Protein AF-A0AB36F3M8-F1 (afdb_monomer)

Radius of gyration: 24.0 Å; Cα contacts (8 Å, |Δi|>4): 172; chains: 1; bounding box: 52×43×68 Å

pLDDT: mean 73.56, std 13.44, range [34.38, 95.12]

Mean predicted aligned error: 14.8 Å

Solvent-accessible surface area (backbone atoms only — not comparable to full-atom values): 13411 Å² total; per-residue (Å²): 93,50,89,77,48,40,71,60,29,42,53,51,49,51,53,49,50,51,50,49,53,50,50,45,57,62,15,70,78,36,82,90,20,42,61,47,44,50,52,53,49,52,52,50,60,49,23,77,76,78,49,55,54,82,44,64,71,54,38,52,52,48,53,54,39,58,60,68,34,63,71,89,73,83,75,74,81,72,80,64,48,74,65,56,50,50,51,50,51,48,52,50,51,57,50,44,69,56,47,51,62,49,51,53,52,45,52,52,51,51,51,36,64,77,63,70,56,87,78,56,82,70,54,56,57,54,37,51,54,25,51,70,33,87,90,37,23,75,56,23,48,53,54,48,71,74,67,65,75,77,43,80,92,48,44,72,61,49,47,54,53,43,52,54,41,44,76,76,55,72,46,66,71,53,39,42,50,39,17,51,49,30,39,68,73,68,41,45,69,60,12,48,49,42,42,50,54,44,24,73,75,68,36,52,73,59,46,42,54,50,41,62,70,47,44,64,57,45,46,69,54,37,74,91,55,86,62,71,84,73,51,71,76,83,80,126

Structure (mmCIF, N/CA/C/O backbone):
data_AF-A0AB36F3M8-F1
#
_entry.id   AF-A0AB36F3M8-F1
#
loop_
_atom_site.group_PDB
_atom_site.id
_atom_site.type_symbol
_atom_site.label_atom_id
_atom_site.label_alt_id
_atom_site.label_comp_id
_atom_site.label_asym_id
_atom_site.label_entity_id
_atom_site.label_seq_id
_atom_site.pdbx_PDB_ins_code
_atom_site.Cartn_x
_atom_site.Cartn_y
_atom_site.Cartn_z
_atom_site.occupancy
_atom_site.B_iso_or_equiv
_atom_site.auth_seq_id
_atom_site.auth_comp_id
_atom_site.auth_asym_id
_atom_site.auth_atom_id
_atom_site.pdbx_PDB_model_num
ATOM 1 N N . MET A 1 1 ? -3.444 -11.261 13.933 1.00 42.66 1 MET A N 1
ATOM 2 C CA . MET A 1 1 ? -3.504 -11.178 15.419 1.00 42.66 1 MET A CA 1
ATOM 3 C C . MET A 1 1 ? -3.154 -12.483 16.132 1.00 42.66 1 MET A C 1
ATOM 5 O O . MET A 1 1 ? -2.060 -12.532 16.666 1.00 42.66 1 MET A O 1
ATOM 9 N N . ALA A 1 2 ? -3.986 -13.538 16.156 1.00 34.38 2 ALA A N 1
ATOM 10 C CA . ALA A 1 2 ? -3.627 -14.784 16.870 1.00 34.38 2 ALA A CA 1
ATOM 11 C C . ALA A 1 2 ? -2.391 -15.494 16.276 1.00 34.38 2 ALA A C 1
ATOM 13 O O . ALA A 1 2 ? -1.577 -16.038 17.012 1.00 34.38 2 ALA A O 1
ATOM 14 N N . ALA A 1 3 ? -2.214 -15.414 14.953 1.00 41.25 3 ALA A N 1
ATOM 15 C CA . ALA A 1 3 ? -1.058 -15.986 14.260 1.00 41.25 3 ALA A CA 1
ATOM 16 C C . ALA A 1 3 ? 0.254 -15.188 14.443 1.00 41.25 3 ALA A C 1
ATOM 18 O O . ALA A 1 3 ? 1.324 -15.762 14.304 1.00 41.25 3 ALA A O 1
ATOM 19 N N . GLU A 1 4 ? 0.188 -13.893 14.779 1.00 44.41 4 GLU A N 1
ATOM 20 C CA . GLU A 1 4 ? 1.368 -13.002 14.851 1.00 44.41 4 GLU A CA 1
ATOM 21 C C . GLU A 1 4 ? 1.750 -12.611 16.289 1.00 44.41 4 GLU A C 1
ATOM 23 O O . GLU A 1 4 ? 2.920 -12.412 16.586 1.00 44.41 4 GLU A O 1
ATOM 28 N N . LEU A 1 5 ? 0.774 -12.528 17.201 1.00 47.78 5 LEU A N 1
ATOM 29 C CA . LEU A 1 5 ? 0.962 -12.195 18.624 1.00 47.78 5 LEU A CA 1
ATOM 30 C C . LEU A 1 5 ? 0.787 -13.421 19.539 1.00 47.78 5 LEU A C 1
ATOM 32 O O . LEU A 1 5 ? 0.804 -13.295 20.767 1.00 47.78 5 LEU A O 1
ATOM 36 N N . GLY A 1 6 ? 0.566 -14.602 18.951 1.00 72.69 6 GLY A N 1
ATOM 37 C CA . GLY A 1 6 ? 0.388 -15.865 19.659 1.00 72.69 6 GLY A CA 1
ATOM 38 C C . GLY A 1 6 ? -0.687 -15.795 20.747 1.00 72.69 6 GLY A C 1
ATOM 39 O O . GLY A 1 6 ? -1.800 -15.304 20.535 1.00 72.69 6 GLY A O 1
ATOM 40 N N . LEU A 1 7 ? -0.330 -16.266 21.945 1.00 66.75 7 LEU A N 1
ATOM 41 C CA . LEU A 1 7 ? -1.225 -16.343 23.101 1.00 66.75 7 LEU A CA 1
ATOM 42 C C . LEU A 1 7 ? -1.753 -14.965 23.543 1.00 66.75 7 LEU A C 1
ATOM 44 O O . LEU A 1 7 ? -2.906 -14.850 23.947 1.00 66.75 7 LEU A O 1
ATOM 48 N N . VAL A 1 8 ? -0.937 -13.910 23.433 1.00 64.88 8 VAL A N 1
ATOM 49 C CA . VAL A 1 8 ? -1.315 -12.545 23.842 1.00 64.88 8 VAL A CA 1
ATOM 50 C C . VAL A 1 8 ? -2.379 -11.981 22.903 1.00 64.88 8 VAL A C 1
ATOM 52 O O . VAL A 1 8 ? -3.377 -11.425 23.359 1.00 64.88 8 VAL A O 1
ATOM 55 N N . GLY A 1 9 ? -2.212 -12.193 21.594 1.00 61.75 9 GLY A N 1
ATOM 56 C CA . GLY A 1 9 ? -3.215 -11.824 20.596 1.00 61.75 9 GLY A CA 1
ATOM 57 C C . GLY A 1 9 ? -4.528 -12.583 20.778 1.00 61.75 9 GLY A C 1
ATOM 58 O O . GLY A 1 9 ? -5.595 -12.000 20.606 1.00 61.75 9 GLY A O 1
ATOM 59 N N . LEU A 1 10 ? -4.457 -13.860 21.171 1.00 70.50 10 LEU A N 1
ATOM 60 C CA . LEU A 1 10 ? -5.634 -14.676 21.472 1.00 70.50 10 LEU A CA 1
ATOM 61 C C . LEU A 1 10 ? -6.380 -14.160 22.711 1.00 70.50 10 LEU A C 1
ATOM 63 O O . LEU A 1 10 ? -7.593 -13.978 22.659 1.00 70.50 10 LEU A O 1
ATOM 67 N N . VAL A 1 11 ? -5.668 -13.882 23.807 1.00 72.44 11 VAL A N 1
ATOM 68 C CA . VAL A 1 11 ? -6.265 -13.343 25.042 1.00 72.44 11 VAL A CA 1
ATOM 69 C C . VAL A 1 11 ? -6.900 -11.977 24.786 1.00 72.44 11 VAL A C 1
ATOM 71 O O . VAL A 1 11 ? -8.027 -11.739 25.217 1.00 72.44 11 VAL A O 1
ATOM 74 N N . TRP A 1 12 ? -6.222 -11.105 24.035 1.00 68.62 12 TRP A N 1
ATOM 75 C CA . TRP A 1 12 ? -6.762 -9.805 23.639 1.00 68.62 12 TRP A CA 1
ATOM 76 C C . TRP A 1 12 ? -8.035 -9.943 22.797 1.00 68.62 12 TRP A C 1
ATOM 78 O O . TRP A 1 12 ? -9.042 -9.300 23.089 1.00 68.62 12 TRP A O 1
ATOM 88 N N . LEU A 1 13 ? -8.023 -10.829 21.795 1.00 69.50 13 LEU A N 1
ATOM 89 C CA . LEU A 1 13 ? -9.184 -11.103 20.949 1.00 69.50 13 LEU A CA 1
ATOM 90 C C . LEU A 1 13 ? -10.364 -11.633 21.773 1.00 69.50 13 LEU A C 1
ATOM 92 O O . LEU A 1 13 ? -11.484 -11.160 21.606 1.00 69.50 13 LEU A O 1
ATOM 96 N N . MET A 1 14 ? -10.117 -12.577 22.684 1.00 75.31 14 MET A N 1
ATOM 97 C CA . MET A 1 14 ? -11.149 -13.147 23.555 1.00 75.31 14 MET A CA 1
ATOM 98 C C . MET A 1 14 ? -11.734 -12.103 24.509 1.00 75.31 14 MET A C 1
ATOM 100 O O . MET A 1 14 ? -12.949 -12.056 24.687 1.00 75.31 14 MET A O 1
ATOM 104 N N . ALA A 1 15 ? -10.899 -11.234 25.087 1.00 71.69 15 ALA A N 1
ATOM 105 C CA . ALA A 1 15 ? -11.359 -10.132 25.927 1.00 71.69 15 ALA A CA 1
ATOM 106 C C . ALA A 1 15 ? -12.216 -9.134 25.132 1.00 71.69 15 ALA A C 1
ATOM 108 O O . ALA A 1 15 ? -13.278 -8.720 25.599 1.00 71.69 15 ALA A O 1
ATOM 109 N N . PHE A 1 16 ? -11.795 -8.796 23.911 1.00 68.50 16 PHE A N 1
ATOM 110 C CA . PHE A 1 16 ? -12.538 -7.900 23.028 1.00 68.50 16 PHE A CA 1
ATOM 111 C C . PHE A 1 16 ? -13.877 -8.513 22.597 1.00 68.50 16 PHE A C 1
ATOM 113 O O . PHE A 1 16 ? -14.913 -7.864 22.711 1.00 68.50 16 PHE A O 1
ATOM 120 N N . LEU A 1 17 ? -13.890 -9.791 22.204 1.00 71.94 17 LEU A N 1
ATOM 121 C CA . LEU A 1 17 ? -15.111 -10.530 21.869 1.00 71.94 17 LEU A CA 1
ATOM 122 C C . LEU A 1 17 ? -16.070 -10.625 23.057 1.00 71.94 17 LEU A C 1
ATOM 124 O O . LEU A 1 17 ? -17.270 -10.437 22.877 1.00 71.94 17 LEU A O 1
ATOM 128 N N . ALA A 1 18 ? -15.564 -10.868 24.268 1.00 74.25 18 ALA A N 1
ATOM 129 C CA . ALA A 1 18 ? -16.385 -10.905 25.474 1.00 74.25 18 ALA A CA 1
ATOM 130 C C . ALA A 1 18 ? -17.012 -9.534 25.784 1.00 74.25 18 ALA A C 1
ATOM 132 O O . ALA A 1 18 ? -18.191 -9.461 26.135 1.00 74.25 18 ALA A O 1
ATOM 133 N N . LEU A 1 19 ? -16.254 -8.445 25.617 1.00 68.44 19 LEU A N 1
ATOM 134 C CA . LEU A 1 19 ? -16.758 -7.078 25.775 1.00 68.44 19 LEU A CA 1
ATOM 135 C C . LEU A 1 19 ? -17.798 -6.726 24.707 1.00 68.44 19 LEU A C 1
ATOM 137 O O . LEU A 1 19 ? -18.851 -6.191 25.050 1.00 68.44 19 LEU A O 1
ATOM 141 N N . CYS A 1 20 ? -17.551 -7.073 23.442 1.00 66.25 20 CYS A N 1
ATOM 142 C CA . CYS A 1 20 ? -18.508 -6.880 22.355 1.00 66.25 20 CYS A CA 1
ATOM 143 C C . CYS A 1 20 ? -19.783 -7.697 22.579 1.00 66.25 20 CYS A C 1
ATOM 145 O O . CYS A 1 20 ? -20.871 -7.140 22.505 1.00 66.25 20 CYS A O 1
ATOM 147 N N . ALA A 1 21 ? -19.675 -8.987 22.908 1.00 73.00 21 ALA A N 1
ATOM 148 C CA . ALA A 1 21 ? -20.828 -9.849 23.169 1.00 73.00 21 ALA A CA 1
ATOM 149 C C . ALA A 1 21 ? -21.668 -9.319 24.337 1.00 73.00 21 ALA A C 1
ATOM 151 O O . ALA A 1 21 ? -22.891 -9.248 24.239 1.00 73.00 21 ALA A O 1
ATOM 152 N N . LYS A 1 22 ? -21.011 -8.869 25.412 1.00 71.12 22 LYS A N 1
ATOM 153 C CA . LYS A 1 22 ? -21.681 -8.232 26.546 1.00 71.12 22 LYS A CA 1
ATOM 154 C C . LYS A 1 22 ? -22.356 -6.915 26.151 1.00 71.12 22 LYS A C 1
ATOM 156 O O . LYS A 1 22 ? -23.508 -6.706 26.510 1.00 71.12 22 LYS A O 1
ATOM 161 N N . GLY A 1 23 ? -21.677 -6.056 25.390 1.00 67.69 23 GLY A N 1
ATOM 162 C CA . GLY A 1 23 ? -22.226 -4.784 24.912 1.00 67.69 23 GLY A CA 1
ATOM 163 C C . GLY A 1 23 ? -23.407 -4.962 23.955 1.00 67.69 23 GLY A C 1
ATOM 164 O O . GLY A 1 23 ? -24.390 -4.238 24.056 1.00 67.69 23 GLY A O 1
ATOM 165 N N . VAL A 1 24 ? -23.358 -5.968 23.079 1.00 68.44 24 VAL A N 1
ATOM 166 C CA . VAL A 1 24 ? -24.468 -6.348 22.194 1.00 68.44 24 VAL A CA 1
ATOM 167 C C . VAL A 1 24 ? -25.637 -6.900 23.008 1.00 68.44 24 VAL A C 1
ATOM 169 O O . VAL A 1 24 ? -26.770 -6.497 22.776 1.00 68.44 24 VAL A O 1
ATOM 172 N N . TRP A 1 25 ? -25.382 -7.765 23.992 1.00 73.56 25 TRP A N 1
ATOM 173 C CA . TRP A 1 25 ? -26.425 -8.328 24.854 1.00 73.56 25 TRP A CA 1
ATOM 174 C C . TRP A 1 25 ? -27.133 -7.254 25.692 1.00 73.56 25 TRP A C 1
ATOM 176 O O . TRP A 1 25 ? -28.359 -7.209 25.745 1.00 73.56 25 TRP A O 1
ATOM 186 N N . GLU A 1 26 ? -26.369 -6.350 26.310 1.00 69.44 26 GLU A N 1
ATOM 187 C CA . GLU A 1 26 ? -26.906 -5.209 27.064 1.00 69.44 26 GLU A CA 1
ATOM 188 C C . GLU A 1 26 ? -27.570 -4.169 26.141 1.00 69.44 26 GLU A C 1
ATOM 190 O O . GLU A 1 26 ? -28.544 -3.524 26.529 1.00 69.44 26 GLU A O 1
ATOM 195 N N . GLY A 1 27 ? -27.073 -4.009 24.911 1.00 65.38 27 GLY A N 1
ATOM 196 C CA . GLY A 1 27 ? -27.621 -3.104 23.901 1.00 65.38 27 GLY A CA 1
ATOM 197 C C . GLY A 1 27 ? -28.921 -3.606 23.268 1.00 65.38 27 GLY A C 1
ATOM 198 O O . GLY A 1 27 ? -29.817 -2.812 23.012 1.00 65.38 27 GLY A O 1
ATOM 199 N N . LEU A 1 28 ? -29.079 -4.917 23.076 1.00 68.50 28 LEU A N 1
ATOM 200 C CA . LEU A 1 28 ? -30.313 -5.524 22.561 1.00 68.50 28 LEU A CA 1
ATOM 201 C C . LEU A 1 28 ? -31.488 -5.424 23.546 1.00 68.50 28 LEU A C 1
ATOM 203 O O . LEU A 1 28 ? -32.638 -5.552 23.134 1.00 68.50 28 LEU A O 1
ATOM 207 N N . ALA A 1 29 ? -31.217 -5.169 24.829 1.00 72.81 29 ALA A N 1
ATOM 208 C CA . ALA A 1 29 ? -32.246 -4.975 25.849 1.00 72.81 29 ALA A CA 1
ATOM 209 C C . ALA A 1 29 ? -32.930 -3.592 25.786 1.00 72.81 29 ALA A C 1
ATOM 211 O O . ALA A 1 29 ? -33.983 -3.408 26.393 1.00 72.81 29 ALA A O 1
ATOM 212 N N . ASP A 1 30 ? -32.361 -2.622 25.062 1.00 73.44 30 ASP A N 1
ATOM 213 C CA . ASP A 1 30 ? -32.897 -1.263 24.934 1.00 73.44 30 ASP A CA 1
ATOM 214 C C . ASP A 1 30 ? -33.010 -0.875 23.456 1.00 73.44 30 ASP A C 1
ATOM 216 O O . ASP A 1 30 ? -32.024 -0.770 22.726 1.00 73.44 30 ASP A O 1
ATOM 220 N N . ILE A 1 31 ? -34.240 -0.601 23.016 1.00 74.12 31 ILE A N 1
ATOM 221 C CA . ILE A 1 31 ? -34.553 -0.290 21.619 1.00 74.12 31 ILE A CA 1
ATOM 222 C C . ILE A 1 31 ? -33.782 0.929 21.088 1.00 74.12 31 ILE A C 1
ATOM 224 O O . ILE A 1 31 ? -33.504 1.016 19.893 1.00 74.12 31 ILE A O 1
ATOM 228 N N . ARG A 1 32 ? -33.368 1.850 21.973 1.00 73.00 32 ARG A N 1
ATOM 229 C CA . ARG A 1 32 ? -32.579 3.041 21.614 1.00 73.00 32 ARG A CA 1
ATOM 230 C C . ARG A 1 32 ? -31.146 2.705 21.193 1.00 73.00 32 ARG A C 1
ATOM 232 O O . ARG A 1 32 ? -30.492 3.528 20.559 1.00 73.00 32 ARG A O 1
ATOM 239 N N . ARG A 1 33 ? -30.658 1.507 21.524 1.00 70.62 33 ARG A N 1
ATOM 240 C CA . ARG A 1 33 ? -29.276 1.055 21.293 1.00 70.62 33 ARG A CA 1
ATOM 241 C C . ARG A 1 33 ? -29.160 0.072 20.127 1.00 70.62 33 ARG A C 1
ATOM 243 O O . ARG A 1 33 ? -28.053 -0.272 19.721 1.00 70.62 33 ARG A O 1
ATOM 250 N N . VAL A 1 34 ? -30.285 -0.325 19.533 1.00 73.12 34 VAL A N 1
ATOM 251 C CA . VAL A 1 34 ? -30.337 -1.270 18.406 1.00 73.12 34 VAL A CA 1
ATOM 252 C C . VAL A 1 34 ? -29.603 -0.731 17.176 1.00 73.12 34 VAL A C 1
ATOM 254 O O . VAL A 1 34 ? -28.894 -1.485 16.513 1.00 73.12 34 VAL A O 1
ATOM 257 N N . LEU A 1 35 ? -29.711 0.571 16.885 1.00 73.50 35 LEU A N 1
ATOM 258 C CA . LEU A 1 35 ? -29.022 1.198 15.751 1.00 73.50 35 LEU A CA 1
ATOM 259 C C . LEU A 1 35 ? -27.483 1.109 15.874 1.00 73.50 35 LEU A C 1
ATOM 261 O O . LEU A 1 35 ? -26.871 0.519 14.983 1.00 73.50 35 LEU A O 1
ATOM 265 N N . PRO A 1 36 ? -26.830 1.614 16.943 1.00 71.44 36 PRO A N 1
ATOM 266 C CA . PRO A 1 36 ? -25.374 1.508 17.071 1.00 71.44 36 PRO A CA 1
ATOM 267 C C . PRO A 1 36 ? -24.884 0.054 17.159 1.00 71.44 36 PRO A C 1
ATOM 269 O O . PRO A 1 36 ? -23.845 -0.262 16.582 1.00 71.44 36 PRO A O 1
ATOM 272 N N . VAL A 1 37 ? -25.649 -0.853 17.782 1.00 72.88 37 VAL A N 1
ATOM 273 C CA . VAL A 1 37 ? -25.349 -2.299 17.783 1.00 72.88 37 VAL A CA 1
ATOM 274 C C . VAL A 1 37 ? -25.372 -2.882 16.367 1.00 72.88 37 VAL A C 1
ATOM 276 O O . VAL A 1 37 ? -24.466 -3.625 15.993 1.00 72.88 37 VAL A O 1
ATOM 279 N N . SER A 1 38 ? -26.371 -2.524 15.558 1.00 71.06 38 SER A N 1
ATOM 280 C CA . SER A 1 38 ? -26.489 -3.001 14.175 1.00 71.06 38 SER A CA 1
ATOM 281 C C . SER A 1 38 ? -25.334 -2.496 13.309 1.00 71.06 38 SER A C 1
ATOM 283 O O . SER A 1 38 ? -24.753 -3.266 12.548 1.00 71.06 38 SER A O 1
ATOM 285 N N . VAL A 1 39 ? -24.946 -1.225 13.472 1.00 76.06 39 VAL A N 1
ATOM 286 C CA . VAL A 1 39 ? -23.790 -0.642 12.774 1.00 76.06 39 VAL A CA 1
ATOM 287 C C . VAL A 1 39 ? -22.498 -1.366 13.170 1.00 76.06 39 VAL A C 1
ATOM 289 O O . VAL A 1 39 ? -21.734 -1.752 12.289 1.00 76.06 39 VAL A O 1
ATOM 292 N N . LEU A 1 40 ? -22.271 -1.632 14.462 1.00 75.56 40 LEU A N 1
ATOM 293 C CA . LEU A 1 40 ? -21.110 -2.403 14.933 1.00 75.56 40 LEU A CA 1
ATOM 294 C C . LEU A 1 40 ? -21.047 -3.811 14.330 1.00 75.56 40 LEU A C 1
ATOM 296 O O . LEU A 1 40 ? -19.971 -4.266 13.947 1.00 75.56 40 LEU A O 1
ATOM 300 N N . LEU A 1 41 ? -22.189 -4.492 14.228 1.00 72.50 41 LEU A N 1
ATOM 301 C CA . LEU A 1 41 ? -22.291 -5.825 13.630 1.00 72.50 41 LEU A CA 1
ATOM 302 C C . LEU A 1 41 ? -21.954 -5.809 12.138 1.00 72.50 41 LEU A C 1
ATOM 304 O O . LEU A 1 41 ? -21.183 -6.649 11.679 1.00 72.50 41 LEU A O 1
ATOM 308 N N . VAL A 1 42 ? -22.471 -4.827 11.394 1.00 74.31 42 VAL A N 1
ATOM 309 C CA . VAL A 1 42 ? -22.145 -4.643 9.972 1.00 74.31 42 VAL A CA 1
ATOM 310 C C . VAL A 1 42 ? -20.654 -4.373 9.794 1.00 74.31 42 VAL A C 1
ATOM 312 O O . VAL A 1 42 ? -20.011 -5.050 8.995 1.00 74.31 42 VAL A O 1
ATOM 315 N N . PHE A 1 43 ? -20.082 -3.459 10.584 1.00 70.62 43 PHE A N 1
ATOM 316 C CA . PHE A 1 43 ? -18.637 -3.221 10.590 1.00 70.62 43 PHE A CA 1
ATOM 317 C C . PHE A 1 43 ? -17.861 -4.493 10.931 1.00 70.62 43 PHE A C 1
ATOM 319 O O . PHE A 1 43 ? -16.802 -4.733 10.355 1.00 70.62 43 PHE A O 1
ATOM 326 N N . PHE A 1 44 ? -18.392 -5.338 11.822 1.00 71.00 44 PHE A N 1
ATOM 327 C CA . PHE A 1 44 ? -17.715 -6.562 12.229 1.00 71.00 44 PHE A CA 1
ATOM 328 C C . PHE A 1 44 ? -17.631 -7.552 11.098 1.00 71.00 44 PHE A C 1
ATOM 330 O O . PHE A 1 44 ? -16.532 -7.974 10.753 1.00 71.00 44 PHE A O 1
ATOM 337 N N . VAL A 1 45 ? -18.762 -7.841 10.472 1.00 67.69 45 VAL A N 1
ATOM 338 C CA . VAL A 1 45 ? -18.815 -8.709 9.302 1.00 67.69 45 VAL A CA 1
ATOM 339 C C . VAL A 1 45 ? -17.922 -8.145 8.197 1.00 67.69 45 VAL A C 1
ATOM 341 O O . VAL A 1 45 ? -17.026 -8.841 7.732 1.00 67.69 45 VAL A O 1
ATOM 344 N N . TYR A 1 46 ? -18.077 -6.867 7.848 1.00 65.62 46 TYR A N 1
ATOM 345 C CA . TYR A 1 46 ? -17.314 -6.222 6.777 1.00 65.62 46 TYR A CA 1
ATOM 346 C C . TYR A 1 46 ? -15.796 -6.264 7.015 1.00 65.62 46 TYR A C 1
ATOM 348 O O . TYR A 1 46 ? -15.016 -6.528 6.097 1.00 65.62 46 TYR A O 1
ATOM 356 N N . SER A 1 47 ? -15.368 -6.100 8.269 1.00 62.62 47 SER A N 1
ATOM 357 C CA . SER A 1 47 ? -13.950 -6.137 8.626 1.00 62.62 47 SER A CA 1
ATOM 358 C C . SER A 1 47 ? -13.286 -7.512 8.490 1.00 62.62 47 SER A C 1
ATOM 360 O O . SER A 1 47 ? -12.065 -7.592 8.365 1.00 62.62 47 SER A O 1
ATOM 362 N N . GLN A 1 48 ? -14.070 -8.597 8.528 1.00 59.91 48 GLN A N 1
ATOM 363 C CA . GLN A 1 48 ? -13.550 -9.951 8.320 1.00 59.91 48 GLN A CA 1
ATOM 364 C C . GLN A 1 48 ? -13.242 -10.219 6.842 1.00 59.91 48 GLN A C 1
ATOM 366 O O . GLN A 1 48 ? -12.419 -11.082 6.549 1.00 59.91 48 GLN A O 1
ATOM 371 N N . PHE A 1 49 ? -13.895 -9.498 5.923 1.00 55.38 49 PHE A N 1
ATOM 372 C CA . PHE A 1 49 ? -13.815 -9.763 4.486 1.00 55.38 49 PHE A CA 1
ATOM 373 C C . PHE A 1 49 ? -12.922 -8.780 3.728 1.00 55.38 49 PHE A C 1
ATOM 375 O O . PHE A 1 49 ? -12.131 -9.216 2.895 1.00 55.38 49 PHE A O 1
ATOM 382 N N . GLU A 1 50 ? -13.027 -7.476 3.996 1.00 49.50 50 GLU A N 1
ATOM 383 C CA . GLU A 1 50 ? -12.348 -6.462 3.170 1.00 49.50 50 GLU A CA 1
ATOM 384 C C . GLU A 1 50 ? -11.268 -5.679 3.920 1.00 49.50 50 GLU A C 1
ATOM 386 O O . GLU A 1 50 ? -10.157 -5.516 3.411 1.00 49.50 50 GLU A O 1
ATOM 391 N N . PHE A 1 51 ? -11.567 -5.210 5.136 1.00 57.06 51 PHE A N 1
ATOM 392 C CA . PHE A 1 51 ? -10.690 -4.298 5.874 1.00 57.06 51 PHE A CA 1
ATOM 393 C C . PHE A 1 51 ? -10.515 -4.732 7.326 1.00 57.06 51 PHE A C 1
ATOM 395 O O . PHE A 1 51 ? -11.416 -4.524 8.138 1.00 57.06 51 PHE A O 1
ATOM 402 N N . PRO A 1 52 ? -9.351 -5.280 7.702 1.00 61.12 52 PRO A N 1
ATOM 403 C CA . PRO A 1 52 ? -9.149 -5.754 9.057 1.00 61.12 52 PRO A CA 1
ATOM 404 C C . PRO A 1 52 ? -9.382 -4.668 10.109 1.00 61.12 52 PRO A C 1
ATOM 406 O O . PRO A 1 52 ? -8.921 -3.535 9.964 1.00 61.12 52 PRO A O 1
ATOM 409 N N . TYR A 1 53 ? -10.008 -5.036 11.228 1.00 55.62 53 TYR A N 1
ATOM 410 C CA . TYR A 1 53 ? -10.291 -4.114 12.336 1.00 55.62 53 TYR A CA 1
ATOM 411 C C . TYR A 1 53 ? -9.076 -3.401 12.927 1.00 55.62 53 TYR A C 1
ATOM 413 O O . TYR A 1 53 ? -9.229 -2.382 13.593 1.00 55.62 53 TYR A O 1
ATOM 421 N N . TRP A 1 54 ? -7.876 -3.941 12.717 1.00 51.03 54 TRP A N 1
ATOM 422 C CA . TRP A 1 54 ? -6.633 -3.335 13.182 1.00 51.03 54 TRP A CA 1
ATOM 423 C C . TRP A 1 54 ? -6.203 -2.121 12.357 1.00 51.03 54 TRP A C 1
ATOM 425 O O . TRP A 1 54 ? -5.301 -1.397 12.772 1.00 51.03 54 TRP A O 1
ATOM 435 N N . ILE A 1 55 ? -6.837 -1.866 11.209 1.00 59.44 55 ILE A N 1
ATOM 436 C CA . ILE A 1 55 ? -6.668 -0.596 10.509 1.00 59.44 55 ILE A CA 1
ATOM 437 C C . ILE A 1 55 ? -7.246 0.500 11.412 1.00 59.44 55 ILE A C 1
ATOM 439 O O . ILE A 1 55 ? -8.441 0.510 11.705 1.00 59.44 55 ILE A O 1
ATOM 443 N N . MET A 1 56 ? -6.384 1.432 11.834 1.00 59.06 56 MET A N 1
ATOM 444 C CA . MET A 1 56 ? -6.681 2.486 12.818 1.00 59.06 56 MET A CA 1
ATOM 445 C C . MET A 1 56 ? -8.036 3.179 12.609 1.00 59.06 56 MET A C 1
ATOM 447 O O . MET A 1 56 ? -8.765 3.395 13.571 1.00 59.06 56 MET A O 1
ATOM 451 N N . HIS A 1 57 ? -8.408 3.477 11.361 1.00 61.47 57 HIS A N 1
ATOM 452 C CA . HIS A 1 57 ? -9.682 4.115 11.014 1.00 61.47 57 HIS A CA 1
ATOM 453 C C . HIS A 1 57 ? -10.898 3.300 11.482 1.00 61.47 57 HIS A C 1
ATOM 455 O O . HIS A 1 57 ? -11.812 3.838 12.107 1.00 61.47 57 HIS A O 1
ATOM 461 N N . PHE A 1 58 ? -10.884 1.990 11.227 1.00 64.12 58 PHE A N 1
ATOM 462 C CA . PHE A 1 58 ? -11.952 1.077 11.624 1.00 64.12 58 PHE A CA 1
ATOM 463 C C . PHE A 1 58 ? -11.935 0.820 13.130 1.00 64.12 58 PHE A C 1
ATOM 465 O O . PHE A 1 58 ? -13.001 0.751 13.735 1.00 64.12 58 PHE A O 1
ATOM 472 N N . LEU A 1 59 ? -10.751 0.763 13.750 1.00 66.62 59 LEU A N 1
ATOM 473 C CA . LEU A 1 59 ? -10.609 0.638 15.201 1.00 66.62 59 LEU A CA 1
ATOM 474 C C . LEU A 1 59 ? -11.215 1.839 15.943 1.00 66.62 59 LEU A C 1
ATOM 476 O O . LEU A 1 59 ? -11.989 1.653 16.879 1.00 66.62 59 LEU A O 1
ATOM 480 N N . VAL A 1 60 ? -10.899 3.067 15.518 1.00 69.75 60 VAL A N 1
ATOM 481 C CA . VAL A 1 60 ? -11.412 4.304 16.136 1.00 69.75 60 VAL A CA 1
ATOM 482 C C . VAL A 1 60 ? -12.928 4.403 15.984 1.00 69.75 60 VAL A C 1
ATOM 484 O O . VAL A 1 60 ? -13.622 4.683 16.962 1.00 69.75 60 VAL A O 1
ATOM 487 N N . LEU A 1 61 ? -13.458 4.114 14.792 1.00 68.75 61 LEU A N 1
ATOM 488 C CA . LEU A 1 61 ? -14.904 4.034 14.562 1.00 68.75 61 LEU A CA 1
ATOM 489 C C . LEU A 1 61 ? -15.562 2.984 15.462 1.00 68.75 61 LEU A C 1
ATOM 491 O O . LEU A 1 61 ? -16.600 3.256 16.064 1.00 68.75 61 LEU A O 1
ATOM 495 N N . ASN A 1 62 ? -14.943 1.812 15.608 1.00 72.00 62 ASN A N 1
ATOM 496 C CA . ASN A 1 62 ? -15.463 0.751 16.461 1.00 72.00 62 ASN A CA 1
ATOM 497 C C . ASN A 1 62 ? -15.475 1.156 17.942 1.00 72.00 62 ASN A C 1
ATOM 499 O O . ASN A 1 62 ? -16.470 0.932 18.628 1.00 72.00 62 ASN A O 1
ATOM 503 N N . LEU A 1 63 ? -14.421 1.820 18.426 1.00 70.31 63 LEU A N 1
ATOM 504 C CA . LEU A 1 63 ? -14.346 2.344 19.793 1.00 70.31 63 LEU A CA 1
ATOM 505 C C . LEU A 1 63 ? -15.403 3.426 20.056 1.00 70.31 63 LEU A C 1
ATOM 507 O O . LEU A 1 63 ? -16.075 3.380 21.087 1.00 70.31 63 LEU A O 1
ATOM 511 N N . LEU A 1 64 ? -15.598 4.360 19.119 1.00 71.44 64 LEU A N 1
ATOM 512 C CA . LEU A 1 64 ? -16.625 5.405 19.217 1.00 71.44 64 LEU A CA 1
ATOM 513 C C . LEU A 1 64 ? -18.037 4.812 19.253 1.00 71.44 64 LEU A C 1
ATOM 515 O O . LEU A 1 64 ? -18.847 5.185 20.102 1.00 71.44 64 LEU A O 1
ATOM 519 N N . LEU A 1 65 ? -18.321 3.856 18.369 1.00 71.69 65 LEU A N 1
ATOM 520 C CA . LEU A 1 65 ? -19.612 3.175 18.314 1.00 71.69 65 LEU A CA 1
ATOM 521 C C . LEU A 1 65 ? -19.856 2.316 19.559 1.00 71.69 65 LEU A C 1
ATOM 523 O O . LEU A 1 65 ? -20.961 2.322 20.092 1.00 71.69 65 LEU A O 1
ATOM 527 N N . THR A 1 66 ? -18.826 1.642 20.076 1.00 69.69 66 THR A N 1
ATOM 528 C CA . THR A 1 66 ? -18.909 0.885 21.336 1.00 69.69 66 THR A CA 1
ATOM 529 C C . THR A 1 66 ? -19.188 1.816 22.520 1.00 69.69 66 THR A C 1
ATOM 531 O O . THR A 1 66 ? -19.994 1.483 23.388 1.00 69.69 66 THR A O 1
ATOM 534 N N . GLY A 1 67 ? -18.601 3.019 22.527 1.00 66.88 67 GLY A N 1
ATOM 535 C CA . GLY A 1 67 ? -18.943 4.075 23.483 1.00 66.88 67 GLY A CA 1
ATOM 536 C C . GLY A 1 67 ? -20.399 4.543 23.363 1.00 66.88 67 GLY A C 1
ATOM 537 O O . GLY A 1 67 ? -21.068 4.736 24.377 1.00 66.88 67 GLY A O 1
ATOM 538 N N . ALA A 1 68 ? -20.919 4.657 22.137 1.00 69.19 68 ALA A N 1
ATOM 539 C CA . ALA A 1 68 ? -22.293 5.083 21.862 1.00 69.19 68 ALA A CA 1
ATOM 540 C C . ALA A 1 68 ? -23.364 4.036 22.228 1.00 69.19 68 ALA A C 1
ATOM 542 O O . ALA A 1 68 ? -24.495 4.414 22.528 1.00 69.19 68 ALA A O 1
ATOM 543 N N . VAL A 1 69 ? -23.029 2.736 22.246 1.00 68.31 69 VAL A N 1
ATOM 544 C CA . VAL A 1 69 ? -23.943 1.671 22.713 1.00 68.31 69 VAL A CA 1
ATOM 545 C C . VAL A 1 69 ? -24.302 1.848 24.191 1.00 68.31 69 VAL A C 1
ATOM 547 O O . VAL A 1 69 ? -25.394 1.460 24.592 1.00 68.31 69 VAL A O 1
ATOM 550 N N . GLY A 1 70 ? -23.442 2.494 24.985 1.00 59.88 70 GLY A N 1
ATOM 551 C CA . GLY A 1 70 ? -23.716 2.836 26.379 1.00 59.88 70 GLY A CA 1
ATOM 552 C C . GLY A 1 70 ? -23.834 1.606 27.286 1.00 59.88 70 GLY A C 1
ATOM 553 O O . GLY A 1 70 ? -24.855 0.931 27.324 1.00 59.88 70 GLY A O 1
ATOM 554 N N . GLY A 1 71 ? -22.814 1.336 28.096 1.00 61.25 71 GLY A N 1
ATOM 555 C CA . GLY A 1 71 ? -22.819 0.275 29.115 1.00 61.25 71 GLY A CA 1
ATOM 556 C C . GLY A 1 71 ? -22.434 0.814 30.489 1.00 61.25 71 GLY A C 1
ATOM 557 O O . GLY A 1 71 ? -22.218 2.020 30.642 1.00 61.25 71 GLY A O 1
ATOM 558 N N . LYS A 1 72 ? -22.309 -0.060 31.501 1.00 53.59 72 LYS A N 1
ATOM 559 C CA . LYS A 1 72 ? -21.629 0.307 32.760 1.00 53.59 72 LYS A CA 1
ATOM 560 C C . LYS A 1 72 ? -20.273 0.899 32.394 1.00 53.59 72 LYS A C 1
ATOM 562 O O . LYS A 1 72 ? -19.410 0.194 31.876 1.00 53.59 72 LYS A O 1
ATOM 567 N N . HIS A 1 73 ? -20.125 2.200 32.613 1.00 52.88 73 HIS A N 1
ATOM 568 C CA . HIS A 1 73 ? -18.887 2.889 32.314 1.00 52.88 73 HIS A CA 1
ATOM 569 C C . HIS A 1 73 ? -17.840 2.252 33.222 1.00 52.88 73 HIS A C 1
ATOM 571 O O . HIS A 1 73 ? -17.971 2.304 34.445 1.00 52.88 73 HIS A O 1
ATOM 577 N N . PHE A 1 74 ? -16.819 1.625 32.642 1.00 48.66 74 PHE A N 1
ATOM 578 C CA . PHE A 1 74 ? -15.574 1.440 33.371 1.00 48.66 74 PHE A CA 1
ATOM 579 C C . PHE A 1 74 ? -14.979 2.837 33.522 1.00 48.66 74 PHE A C 1
ATOM 581 O O . PHE A 1 74 ? -14.164 3.280 32.717 1.00 48.66 74 PHE A O 1
ATOM 588 N N . SER A 1 75 ? -15.473 3.576 34.516 1.00 46.56 75 SER A N 1
ATOM 589 C CA . SER A 1 75 ? -14.894 4.841 34.924 1.00 46.56 75 SER A CA 1
ATOM 590 C C . SER A 1 75 ? -13.585 4.507 35.617 1.00 46.56 75 SER A C 1
ATOM 592 O O . SER A 1 75 ? -13.519 4.317 36.831 1.00 46.56 75 SER A O 1
ATOM 594 N N . PHE A 1 76 ? -12.528 4.385 34.827 1.00 46.12 76 PHE A N 1
ATOM 595 C CA . PHE A 1 76 ? -11.202 4.568 35.371 1.00 46.12 76 PHE A CA 1
ATOM 596 C C . PHE A 1 76 ? -11.099 6.050 35.708 1.00 46.12 76 PHE A C 1
ATOM 598 O O . PHE A 1 76 ? -10.953 6.888 34.819 1.00 46.12 76 PHE A O 1
ATOM 605 N N . GLU A 1 77 ? -11.220 6.383 36.993 1.00 45.84 77 GLU A N 1
ATOM 606 C CA . GLU A 1 77 ? -10.784 7.680 37.498 1.00 45.84 77 GLU A CA 1
ATOM 607 C C . GLU A 1 77 ? -9.262 7.733 37.385 1.00 45.84 77 GLU A C 1
ATOM 609 O O . GLU A 1 77 ? -8.513 7.550 38.347 1.00 45.84 77 GLU A O 1
ATOM 614 N N . VAL A 1 78 ? -8.779 7.944 36.166 1.00 51.41 78 VAL A N 1
ATOM 615 C CA . VAL A 1 78 ? -7.384 8.267 35.956 1.00 51.41 78 VAL A CA 1
ATOM 616 C C . VAL A 1 78 ? -7.249 9.701 36.447 1.00 51.41 78 VAL A C 1
ATOM 618 O O . VAL A 1 78 ? -7.628 10.651 35.763 1.00 51.41 78 VAL A O 1
ATOM 621 N N . LYS A 1 79 ? -6.757 9.872 37.678 1.00 54.59 79 LYS A N 1
ATOM 622 C CA . LYS A 1 79 ? -6.320 11.175 38.186 1.00 54.59 79 LYS A CA 1
ATOM 623 C C . LYS A 1 79 ? -5.072 11.583 37.406 1.00 54.59 79 LYS A C 1
ATOM 625 O O . LYS A 1 79 ? -3.955 11.503 37.912 1.00 54.59 79 LYS A O 1
ATOM 630 N N . LEU A 1 80 ? -5.254 11.983 36.148 1.00 55.78 80 LEU A N 1
ATOM 631 C CA . LEU A 1 80 ? -4.210 12.643 35.385 1.00 55.78 80 LEU A CA 1
ATOM 632 C C . LEU A 1 80 ? -3.920 13.955 36.104 1.00 55.78 80 LEU A C 1
ATOM 634 O O . LEU A 1 80 ? -4.708 14.900 36.064 1.00 55.78 80 LEU A O 1
ATOM 638 N N . GLY A 1 81 ? -2.785 14.012 36.797 1.00 70.88 81 GLY A N 1
ATOM 639 C CA . GLY A 1 81 ? -2.264 15.281 37.281 1.00 70.88 81 GLY A CA 1
ATOM 640 C C . GLY A 1 81 ? -2.128 16.262 36.113 1.00 70.88 81 GLY A C 1
ATOM 641 O O . GLY A 1 81 ? -1.926 15.851 34.968 1.00 70.88 81 GLY A O 1
ATOM 642 N N . LYS A 1 82 ? -2.198 17.567 36.397 1.00 75.50 82 LYS A N 1
ATOM 643 C CA . LYS A 1 82 ? -2.099 18.641 35.385 1.00 75.50 82 LYS A CA 1
ATOM 644 C C . LYS A 1 82 ? -0.919 18.450 34.418 1.00 75.50 82 LYS A C 1
ATOM 646 O O . LYS A 1 82 ? -1.041 18.753 33.238 1.00 75.50 82 LYS A O 1
ATOM 651 N N . PHE A 1 83 ? 0.187 17.891 34.911 1.00 73.00 83 PHE A N 1
ATOM 652 C CA . PHE A 1 83 ? 1.372 17.555 34.124 1.00 73.00 83 PHE A CA 1
ATOM 653 C C . PHE A 1 83 ? 1.122 16.461 33.071 1.00 73.00 83 PHE A C 1
ATOM 655 O O . PHE A 1 83 ? 1.525 16.609 31.923 1.00 73.00 83 PHE A O 1
ATOM 662 N N . PHE A 1 84 ? 0.402 15.392 33.424 1.00 70.12 84 PHE A N 1
ATOM 663 C CA . PHE A 1 84 ? 0.110 14.292 32.502 1.00 70.12 84 PHE A CA 1
ATOM 664 C C . PHE A 1 84 ? -0.889 14.720 31.416 1.00 70.12 84 PHE A C 1
ATOM 666 O O . PHE A 1 84 ? -0.708 14.374 30.251 1.00 70.12 84 PHE A O 1
ATOM 673 N N . SER A 1 85 ? -1.885 15.548 31.763 1.00 74.12 85 SER A N 1
ATOM 674 C CA . SER A 1 85 ? -2.764 16.178 30.763 1.00 74.12 85 SER A CA 1
ATOM 675 C C . SER A 1 85 ? -2.000 17.115 29.830 1.00 74.12 85 SER A C 1
ATOM 677 O O . SER A 1 85 ? -2.254 17.102 28.630 1.00 74.12 85 SER A O 1
ATOM 679 N N . ALA A 1 86 ? -1.047 17.899 30.346 1.00 75.25 86 ALA A N 1
ATOM 680 C CA . ALA A 1 86 ? -0.223 18.770 29.510 1.00 75.25 86 ALA A CA 1
ATOM 681 C C . ALA A 1 86 ? 0.624 17.967 28.508 1.00 75.25 86 ALA A C 1
ATOM 683 O O . ALA A 1 86 ? 0.691 18.339 27.340 1.00 75.25 86 ALA A O 1
ATOM 684 N N . ILE A 1 87 ? 1.199 16.835 28.934 1.00 75.38 87 ILE A N 1
ATOM 685 C CA . ILE A 1 87 ? 1.935 15.921 28.046 1.00 75.38 87 ILE A CA 1
ATOM 686 C C . ILE A 1 87 ? 1.014 15.341 26.969 1.00 75.38 87 ILE A C 1
ATOM 688 O O . ILE A 1 87 ? 1.386 15.327 25.800 1.00 75.38 87 ILE A O 1
ATOM 692 N N . LEU A 1 88 ? -0.189 14.893 27.334 1.00 74.56 88 LEU A N 1
ATOM 693 C CA . LEU A 1 88 ? -1.154 14.338 26.380 1.00 74.56 88 LEU A CA 1
ATOM 694 C C . LEU A 1 88 ? -1.613 15.366 25.345 1.00 74.56 88 LEU A C 1
ATOM 696 O O . LEU A 1 88 ? -1.670 15.052 24.159 1.00 74.56 88 LEU A O 1
ATOM 700 N N . VAL A 1 89 ? -1.895 16.597 25.776 1.00 79.00 89 VAL A N 1
ATOM 701 C CA . VAL A 1 89 ? -2.255 17.698 24.873 1.00 79.00 89 VAL A CA 1
ATOM 702 C C . VAL A 1 89 ? -1.082 18.058 23.966 1.00 79.00 89 VAL A C 1
ATOM 704 O O . VAL A 1 89 ? -1.281 18.236 22.768 1.00 79.00 89 VAL A O 1
ATOM 707 N N . PHE A 1 90 ? 0.139 18.120 24.501 1.00 84.56 90 PHE A N 1
ATOM 708 C CA . PHE A 1 90 ? 1.335 18.360 23.697 1.00 84.56 90 PHE A CA 1
ATOM 709 C C . PHE A 1 90 ? 1.520 17.265 22.643 1.00 84.56 90 PHE A C 1
ATOM 711 O O . PHE A 1 90 ? 1.645 17.582 21.466 1.00 84.56 90 PHE A O 1
ATOM 718 N N . LEU A 1 91 ? 1.438 15.990 23.037 1.00 75.69 91 LEU A N 1
ATOM 719 C CA . LEU A 1 91 ? 1.540 14.857 22.119 1.00 75.69 91 LEU A CA 1
ATOM 720 C C . LEU A 1 91 ? 0.454 14.922 21.036 1.00 75.69 91 LEU A C 1
ATOM 722 O O . LEU A 1 91 ? 0.756 14.772 19.856 1.00 75.69 91 LEU A O 1
ATOM 726 N N . PHE A 1 92 ? -0.793 15.205 21.421 1.00 78.19 92 PHE A N 1
ATOM 727 C CA . PHE A 1 92 ? -1.904 15.358 20.486 1.00 78.19 92 PHE A CA 1
ATOM 728 C C . PHE A 1 92 ? -1.663 16.493 19.483 1.00 78.19 92 PHE A C 1
ATOM 730 O O . PHE A 1 92 ? -1.863 16.300 18.285 1.00 78.19 92 PHE A O 1
ATOM 737 N N . LEU A 1 93 ? -1.204 17.658 19.947 1.00 83.19 93 LEU A N 1
ATOM 738 C CA . LEU A 1 93 ? -0.901 18.800 19.085 1.00 83.19 93 LEU A CA 1
ATOM 739 C C . LEU A 1 93 ? 0.291 18.519 18.168 1.00 83.19 93 LEU A C 1
ATOM 741 O O . LEU A 1 93 ? 0.221 18.843 16.986 1.00 83.19 93 LEU A O 1
ATOM 745 N N . SER A 1 94 ? 1.353 17.886 18.670 1.00 76.12 94 SER A N 1
ATOM 746 C CA . SER A 1 94 ? 2.517 17.505 17.865 1.00 76.12 94 SER A C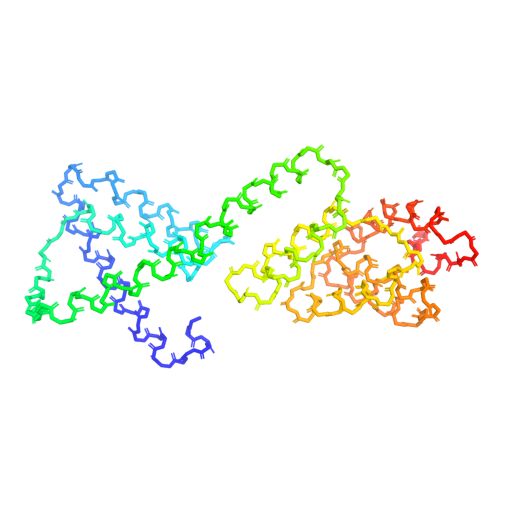A 1
ATOM 747 C C . SER A 1 94 ? 2.146 16.503 16.774 1.00 76.12 94 SER A C 1
ATOM 749 O O . SER A 1 94 ? 2.510 16.700 15.618 1.00 76.12 94 SER A O 1
ATOM 751 N N . VAL A 1 95 ? 1.372 15.467 17.113 1.00 74.25 95 VAL A N 1
ATOM 752 C CA . VAL A 1 95 ? 0.876 14.487 16.135 1.00 74.25 95 VAL A CA 1
ATOM 753 C C . VAL A 1 95 ? -0.048 15.168 15.127 1.00 74.25 95 VAL A C 1
ATOM 755 O O . VAL A 1 95 ? 0.121 14.981 13.927 1.00 74.25 95 VAL A O 1
ATOM 758 N N . SER A 1 96 ? -0.970 16.019 15.579 1.00 73.50 96 SER A N 1
ATOM 759 C CA . SER A 1 96 ? -1.890 16.740 14.690 1.00 73.50 96 SER A CA 1
ATOM 760 C C . SER A 1 96 ? -1.155 17.683 13.736 1.00 73.50 96 SER A C 1
ATOM 762 O O . SER A 1 96 ? -1.480 17.723 12.555 1.00 73.50 96 SER A O 1
ATOM 764 N N . ALA A 1 97 ? -0.130 18.399 14.205 1.00 77.38 97 ALA A N 1
ATOM 765 C CA . ALA A 1 97 ? 0.666 19.296 13.368 1.00 77.38 97 ALA A CA 1
ATOM 766 C C . ALA A 1 97 ? 1.402 18.560 12.236 1.00 77.38 97 ALA A C 1
ATOM 768 O O . ALA A 1 97 ? 1.634 19.144 11.181 1.00 77.38 97 ALA A O 1
ATOM 769 N N . ILE A 1 98 ? 1.742 17.283 12.439 1.00 74.69 98 ILE A N 1
ATOM 770 C CA . ILE A 1 98 ? 2.370 16.434 11.420 1.00 74.69 98 ILE A CA 1
ATOM 771 C C . ILE A 1 98 ? 1.308 15.816 10.502 1.00 74.69 98 ILE A C 1
ATOM 773 O O . ILE A 1 98 ? 1.432 15.885 9.281 1.00 74.69 98 ILE A O 1
ATOM 777 N N . TYR A 1 99 ? 0.251 15.231 11.073 1.00 67.62 99 TYR A N 1
ATOM 778 C CA . TYR A 1 99 ? -0.713 14.424 10.322 1.00 67.62 99 TYR A CA 1
ATOM 779 C C . TYR A 1 99 ? -1.799 15.234 9.610 1.00 67.62 99 TYR A C 1
ATOM 781 O O . TYR A 1 99 ? -2.263 14.798 8.560 1.00 67.62 99 TYR A O 1
ATOM 789 N N . VAL A 1 100 ? -2.198 16.408 10.113 1.00 72.88 100 VAL A N 1
ATOM 790 C CA . VAL A 1 100 ? -3.224 17.239 9.454 1.00 72.88 100 VAL A CA 1
ATOM 791 C C . VAL A 1 100 ? -2.763 17.718 8.069 1.00 72.88 100 VAL A C 1
ATOM 793 O O . VAL A 1 100 ? -3.494 17.479 7.107 1.00 72.88 100 VAL A O 1
ATOM 796 N N . PRO A 1 101 ? -1.553 18.292 7.896 1.00 73.69 101 PRO A N 1
ATOM 797 C CA . PRO A 1 101 ? -1.056 18.652 6.565 1.00 73.69 101 PRO A CA 1
ATOM 798 C C . PRO A 1 101 ? -0.883 17.438 5.645 1.00 73.69 101 PRO A C 1
ATOM 800 O O . PRO A 1 101 ? -1.073 17.533 4.432 1.00 73.69 101 PRO A O 1
ATOM 803 N N . LEU A 1 102 ? -0.521 16.285 6.217 1.00 66.00 102 LEU A N 1
ATOM 804 C CA . LEU A 1 102 ? -0.354 15.032 5.484 1.00 66.00 102 LEU A CA 1
ATOM 805 C C . LEU A 1 102 ? -1.700 14.526 4.947 1.00 66.00 102 LEU A C 1
ATOM 807 O O . LEU A 1 102 ? -1.788 14.169 3.777 1.00 66.00 102 LEU A O 1
ATOM 811 N N . ALA A 1 103 ? -2.752 14.571 5.768 1.00 64.00 103 ALA A N 1
ATOM 812 C CA . ALA A 1 103 ? -4.116 14.214 5.390 1.00 64.00 103 ALA A CA 1
ATOM 813 C C . ALA A 1 103 ? -4.714 15.189 4.363 1.00 64.00 103 ALA A C 1
ATOM 815 O O . ALA A 1 103 ? -5.397 14.765 3.432 1.00 64.00 103 ALA A O 1
ATOM 816 N N . GLU A 1 104 ? -4.425 16.487 4.480 1.00 69.12 104 GLU A N 1
ATOM 817 C CA . GLU A 1 104 ? -4.836 17.480 3.484 1.00 69.12 104 GLU A CA 1
ATOM 818 C C . GLU A 1 104 ? -4.173 17.207 2.126 1.00 69.12 104 GLU A C 1
ATOM 820 O O . GLU A 1 104 ? -4.851 17.117 1.101 1.00 69.12 104 GLU A O 1
ATOM 825 N N . ARG A 1 105 ? -2.852 16.990 2.102 1.00 64.81 105 ARG A N 1
ATOM 826 C CA . ARG A 1 105 ? -2.132 16.617 0.872 1.00 64.81 105 ARG A CA 1
ATOM 827 C C . ARG A 1 105 ? -2.579 15.274 0.312 1.00 64.81 105 ARG A C 1
ATOM 829 O O . ARG A 1 105 ? -2.638 15.109 -0.907 1.00 64.81 105 ARG A O 1
ATOM 836 N N . PHE A 1 106 ? -2.928 14.337 1.188 1.00 61.44 106 PHE A N 1
ATOM 837 C CA . PHE A 1 106 ? -3.510 13.062 0.802 1.00 61.44 106 PHE A CA 1
ATOM 838 C C . PHE A 1 106 ? -4.835 13.265 0.066 1.00 61.44 106 PHE A C 1
ATOM 840 O O . PHE A 1 106 ? -5.010 12.733 -1.026 1.00 61.44 106 PHE A O 1
ATOM 847 N N . TYR A 1 107 ? -5.726 14.104 0.601 1.00 63.03 107 TYR A N 1
ATOM 848 C CA . TYR A 1 107 ? -6.994 14.455 -0.038 1.00 63.03 107 TYR A CA 1
ATOM 849 C C . TYR A 1 107 ? -6.794 15.098 -1.420 1.00 63.03 107 TYR A C 1
ATOM 851 O O . TYR A 1 107 ? -7.471 14.723 -2.380 1.00 63.03 107 TYR A O 1
ATOM 859 N N . TRP A 1 108 ? -5.824 16.007 -1.558 1.00 60.75 108 TRP A N 1
ATOM 860 C CA . TRP A 1 108 ? -5.482 16.610 -2.851 1.00 60.75 108 TRP A CA 1
ATOM 861 C C . TRP A 1 108 ? -4.924 15.594 -3.854 1.00 60.75 108 TRP A C 1
ATOM 863 O O . TRP A 1 108 ? -5.379 15.561 -4.999 1.00 60.75 108 TRP A O 1
ATOM 873 N N . SER A 1 109 ? -4.038 14.702 -3.409 1.00 57.78 109 SER A N 1
ATOM 874 C CA . SER A 1 109 ? -3.481 13.630 -4.248 1.00 57.7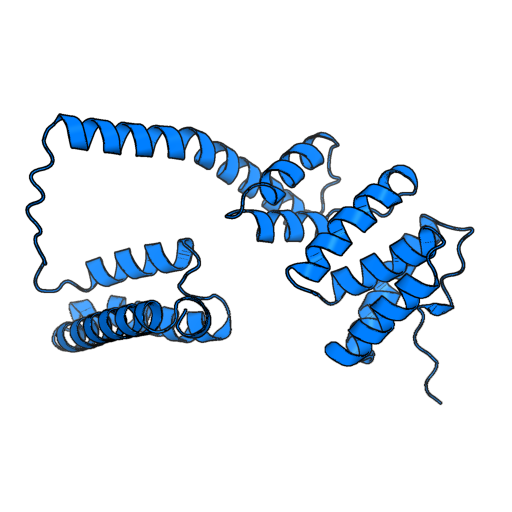8 109 SER A CA 1
ATOM 875 C C . SER A 1 109 ? -4.555 12.622 -4.674 1.00 57.78 109 SER A C 1
ATOM 877 O O . SER A 1 109 ? -4.557 12.139 -5.804 1.00 57.78 109 SER A O 1
ATOM 879 N N . PHE A 1 110 ? -5.525 12.331 -3.802 1.00 60.59 110 PHE A N 1
ATOM 880 C CA . PHE A 1 110 ? -6.659 11.458 -4.117 1.00 60.59 110 PHE A CA 1
ATOM 881 C C . PHE A 1 110 ? -7.630 12.109 -5.111 1.00 60.59 110 PHE A C 1
ATOM 883 O O . PHE A 1 110 ? -8.180 11.450 -5.994 1.00 60.59 110 PHE A O 1
ATOM 890 N N . LYS A 1 111 ? -7.816 13.430 -5.013 1.00 59.22 111 LYS A N 1
ATOM 891 C CA . LYS A 1 111 ? -8.571 14.198 -6.006 1.00 59.22 111 LYS A CA 1
ATOM 892 C C . LYS A 1 111 ? -7.876 14.168 -7.370 1.00 59.22 111 LYS A C 1
ATOM 894 O O . LYS A 1 111 ? -8.554 13.982 -8.376 1.00 59.22 111 LYS A O 1
ATOM 899 N N . GLN A 1 112 ? -6.547 14.272 -7.409 1.00 54.25 112 GLN A N 1
ATOM 900 C CA . GLN A 1 112 ? -5.766 14.110 -8.641 1.00 54.25 112 GLN A CA 1
ATOM 901 C C . GLN A 1 112 ? -5.843 12.686 -9.199 1.00 54.25 112 GLN A C 1
ATOM 903 O O . GLN A 1 112 ? -6.024 12.537 -10.403 1.00 54.25 112 GLN A O 1
ATOM 908 N N . TYR A 1 113 ? -5.815 11.657 -8.344 1.00 53.12 113 TYR A N 1
ATOM 909 C CA . TYR A 1 113 ? -6.044 10.258 -8.731 1.00 53.12 113 TYR A CA 1
ATOM 910 C C . TYR A 1 113 ? -7.396 10.078 -9.439 1.00 53.12 113 TYR A C 1
ATOM 912 O O . TYR A 1 113 ? -7.471 9.481 -10.512 1.00 53.12 113 TYR A O 1
ATOM 920 N N . LEU A 1 114 ? -8.474 10.639 -8.876 1.00 54.81 114 LEU A N 1
ATOM 921 C CA . LEU A 1 114 ? -9.808 10.577 -9.485 1.00 54.81 114 LEU A CA 1
ATOM 922 C C . LEU A 1 114 ? -9.905 11.394 -10.782 1.00 54.81 114 LEU A C 1
ATOM 924 O O . LEU A 1 114 ? -10.690 11.049 -11.662 1.00 54.81 114 LEU A O 1
ATOM 928 N N . GLN A 1 115 ? -9.116 12.463 -10.908 1.00 56.47 115 GLN A N 1
ATOM 929 C CA . GLN A 1 115 ? -9.127 13.360 -12.066 1.00 56.47 115 GLN A CA 1
ATOM 930 C C . GLN A 1 115 ? -8.071 13.022 -13.136 1.00 56.47 115 GLN A C 1
ATOM 932 O O . GLN A 1 115 ? -8.084 13.656 -14.188 1.00 56.47 115 GLN A O 1
ATOM 937 N N . ARG A 1 116 ? -7.187 12.033 -12.904 1.00 56.28 116 ARG A N 1
ATOM 938 C CA . ARG A 1 116 ? -6.046 11.663 -13.774 1.00 56.28 116 ARG A CA 1
ATOM 939 C C . ARG A 1 116 ? -5.238 12.876 -14.263 1.00 56.28 116 ARG A C 1
ATOM 941 O O . ARG A 1 116 ? -4.845 12.948 -15.428 1.00 56.28 116 ARG A O 1
ATOM 948 N N . ALA A 1 117 ? -5.037 13.859 -13.389 1.00 54.72 117 ALA A N 1
ATOM 949 C CA . ALA A 1 117 ? -4.261 15.050 -13.720 1.00 54.72 117 ALA A CA 1
ATOM 950 C C . ALA A 1 117 ? -2.761 14.699 -13.852 1.00 54.72 117 ALA A C 1
ATOM 952 O O . ALA A 1 117 ? -2.293 13.797 -13.155 1.00 54.72 117 ALA A O 1
ATOM 953 N N . PRO A 1 118 ? -1.995 15.379 -14.727 1.00 54.03 118 PRO A N 1
ATOM 954 C CA . PRO A 1 118 ? -0.554 15.163 -14.831 1.00 54.03 118 PRO A CA 1
ATOM 955 C C . PRO A 1 118 ? 0.139 15.505 -13.504 1.00 54.03 118 PRO A C 1
ATOM 957 O O . PRO A 1 118 ? -0.092 16.570 -12.935 1.00 54.03 118 PRO A O 1
ATOM 960 N N . VAL A 1 119 ? 0.981 14.588 -13.031 1.00 55.81 119 VAL A N 1
ATOM 961 C CA . VAL A 1 119 ? 1.705 14.671 -11.752 1.00 55.81 119 VAL A CA 1
ATOM 962 C C . VAL A 1 119 ? 2.918 15.589 -11.886 1.00 55.81 119 VAL A C 1
ATOM 964 O O . VAL A 1 119 ? 3.805 15.340 -12.708 1.00 55.81 119 VAL A O 1
ATOM 967 N N . GLU A 1 120 ? 2.994 16.635 -11.061 1.00 57.41 120 GLU A N 1
ATOM 968 C CA . GLU A 1 120 ? 4.183 17.489 -10.973 1.00 57.41 120 GLU A CA 1
ATOM 969 C C . GLU A 1 120 ? 5.332 16.801 -10.216 1.00 57.41 120 GLU A C 1
ATOM 971 O O . GLU A 1 120 ? 5.134 15.971 -9.330 1.00 57.41 120 GLU A O 1
ATOM 976 N N . VAL A 1 121 ? 6.580 17.196 -10.499 1.00 54.34 121 VAL A N 1
ATOM 977 C CA . VAL A 1 121 ? 7.785 16.592 -9.891 1.00 54.34 121 VAL A CA 1
ATOM 978 C C . VAL A 1 121 ? 7.777 16.663 -8.349 1.00 54.34 121 VAL A C 1
ATOM 980 O O . VAL A 1 121 ? 8.335 15.790 -7.680 1.00 54.34 121 VAL A O 1
ATOM 983 N N . GLY A 1 122 ? 7.107 17.665 -7.767 1.00 56.41 122 GLY A N 1
ATOM 984 C CA . GLY A 1 122 ? 6.941 17.810 -6.317 1.00 56.41 122 GLY A CA 1
ATOM 985 C C . GLY A 1 122 ? 6.139 16.678 -5.661 1.00 56.41 122 GLY A C 1
ATOM 986 O O . GLY A 1 122 ? 6.414 16.320 -4.513 1.00 56.41 122 GLY A O 1
ATOM 987 N N . GLU A 1 123 ? 5.222 16.042 -6.389 1.00 62.28 123 GLU A N 1
ATOM 988 C CA . GLU A 1 123 ? 4.367 14.962 -5.880 1.00 62.28 123 GLU A CA 1
ATOM 989 C C . GLU A 1 123 ? 5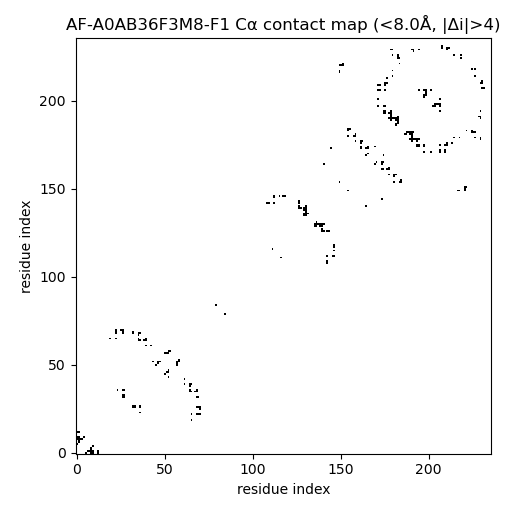.152 13.666 -5.622 1.00 62.28 123 GLU A C 1
ATOM 991 O O . GLU A 1 123 ? 4.800 12.895 -4.729 1.00 62.28 123 GLU A O 1
ATOM 996 N N . TYR A 1 124 ? 6.305 13.473 -6.280 1.00 63.25 124 TYR A N 1
ATOM 997 C CA . TYR A 1 124 ? 7.210 12.356 -5.982 1.00 63.25 124 TYR A CA 1
ATOM 998 C C . TYR A 1 124 ? 7.804 12.423 -4.578 1.00 63.25 124 TYR A C 1
ATOM 1000 O O . TYR A 1 124 ? 8.059 11.383 -3.971 1.00 63.25 124 TYR A O 1
ATOM 1008 N N . SER A 1 125 ? 8.052 13.629 -4.064 1.00 66.50 125 SER A N 1
ATOM 1009 C CA . SER A 1 125 ? 8.570 13.799 -2.705 1.00 66.50 125 SER A CA 1
ATOM 1010 C C . SER A 1 125 ? 7.509 13.432 -1.668 1.00 66.50 125 SER A C 1
ATOM 1012 O O . SER A 1 125 ? 7.802 12.692 -0.734 1.00 66.50 125 SER A O 1
ATOM 1014 N N . PHE A 1 126 ? 6.261 13.848 -1.897 1.00 70.62 126 PHE A N 1
ATOM 1015 C CA . PHE A 1 126 ? 5.126 13.516 -1.042 1.00 70.62 126 PHE A CA 1
ATOM 1016 C C . PHE A 1 126 ? 4.825 12.016 -1.057 1.00 70.62 126 PHE A C 1
ATOM 1018 O O . PHE A 1 126 ? 4.674 11.401 -0.005 1.00 70.62 126 PHE A O 1
ATOM 1025 N N . MET A 1 127 ? 4.827 11.406 -2.240 1.00 71.31 127 MET A N 1
ATOM 1026 C CA . MET A 1 127 ? 4.656 9.967 -2.396 1.00 71.31 127 MET A CA 1
ATOM 1027 C C . MET A 1 127 ? 5.754 9.169 -1.693 1.00 71.31 127 MET A C 1
ATOM 1029 O O . MET A 1 127 ? 5.451 8.216 -0.981 1.00 71.31 127 MET A O 1
ATOM 1033 N N . ASN A 1 128 ? 7.018 9.587 -1.813 1.00 71.88 128 ASN A N 1
ATOM 1034 C CA . ASN A 1 128 ? 8.111 8.980 -1.055 1.00 71.88 128 ASN A CA 1
ATOM 1035 C C . ASN A 1 128 ? 7.909 9.125 0.463 1.00 71.88 128 ASN A C 1
ATOM 1037 O O . ASN A 1 128 ? 8.177 8.177 1.193 1.00 71.88 128 ASN A O 1
ATOM 1041 N N . SER A 1 129 ? 7.441 10.285 0.941 1.00 72.69 129 SER A N 1
ATOM 1042 C CA . SER A 1 129 ? 7.143 10.496 2.363 1.00 72.69 129 SER A CA 1
ATOM 1043 C C . SER A 1 129 ? 6.004 9.603 2.855 1.00 72.69 129 SER A C 1
ATOM 1045 O O . SER A 1 129 ? 6.092 9.093 3.964 1.00 72.69 129 SER A O 1
ATOM 1047 N N . MET A 1 130 ? 4.977 9.361 2.034 1.00 72.38 130 MET A N 1
ATOM 1048 C CA . MET A 1 130 ? 3.909 8.412 2.364 1.00 72.38 130 MET A CA 1
ATOM 1049 C C . MET A 1 130 ? 4.414 6.971 2.406 1.00 72.38 130 MET A C 1
ATOM 1051 O O . MET A 1 130 ? 4.076 6.250 3.332 1.00 72.38 130 MET A O 1
ATOM 1055 N N . ILE A 1 131 ? 5.238 6.558 1.437 1.00 72.69 131 ILE A N 1
ATOM 1056 C CA . ILE A 1 131 ? 5.838 5.212 1.412 1.00 72.69 131 ILE A CA 1
ATOM 1057 C C . ILE A 1 131 ? 6.767 4.997 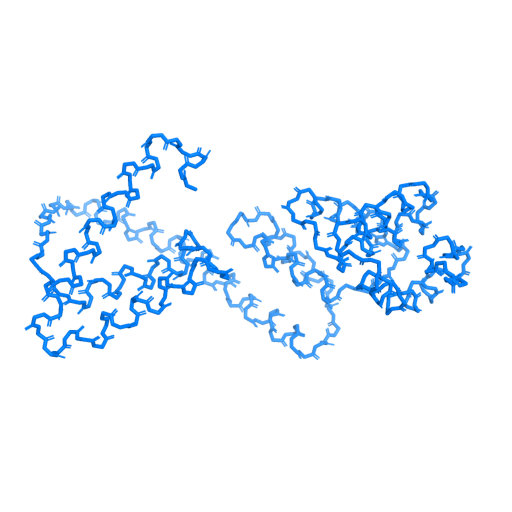2.619 1.00 72.69 131 ILE A C 1
ATOM 1059 O O . ILE A 1 131 ? 6.902 3.879 3.097 1.00 72.69 131 ILE A O 1
ATOM 1063 N N . ALA A 1 132 ? 7.406 6.053 3.127 1.00 72.88 132 ALA A N 1
ATOM 1064 C CA . ALA A 1 132 ? 8.268 5.973 4.304 1.00 72.88 132 ALA A CA 1
ATOM 1065 C C . ALA A 1 132 ? 7.504 5.909 5.643 1.00 72.88 132 ALA A C 1
ATOM 1067 O O . ALA A 1 132 ? 8.108 5.542 6.651 1.00 72.88 132 ALA A O 1
ATOM 1068 N N . ASP A 1 133 ? 6.217 6.274 5.677 1.00 71.00 133 ASP A N 1
ATOM 1069 C CA . ASP A 1 133 ? 5.372 6.199 6.874 1.00 71.00 133 ASP A CA 1
ATOM 1070 C C . ASP A 1 133 ? 4.596 4.867 6.891 1.00 71.00 133 ASP A C 1
ATOM 1072 O O . ASP A 1 133 ? 3.722 4.679 6.043 1.00 71.00 133 ASP A O 1
ATOM 1076 N N . PRO A 1 134 ? 4.817 3.968 7.874 1.00 68.06 134 PRO A N 1
ATOM 1077 C CA . PRO A 1 134 ? 4.107 2.687 7.970 1.00 68.06 134 PRO A CA 1
ATOM 1078 C C . PRO A 1 134 ? 2.572 2.795 7.977 1.00 68.06 134 PRO A C 1
ATOM 1080 O O . PRO A 1 134 ? 1.883 1.840 7.620 1.00 68.06 134 PRO A O 1
ATOM 1083 N N . LEU A 1 135 ? 2.006 3.934 8.400 1.00 65.12 135 LEU A N 1
ATOM 1084 C CA . LEU A 1 135 ? 0.557 4.158 8.403 1.00 65.12 135 LEU A CA 1
ATOM 1085 C C . LEU A 1 135 ? 0.010 4.544 7.025 1.00 65.12 135 LEU A C 1
ATOM 1087 O O . LEU A 1 135 ? -1.157 4.269 6.731 1.00 65.12 135 LEU A O 1
ATOM 1091 N N . LEU A 1 136 ? 0.826 5.199 6.197 1.00 68.81 136 LEU A N 1
ATOM 1092 C CA . LEU A 1 136 ? 0.427 5.709 4.883 1.00 68.81 136 LEU A CA 1
ATOM 1093 C C . LEU A 1 136 ? 1.002 4.907 3.718 1.00 68.81 136 LEU A C 1
ATOM 1095 O O . LEU A 1 136 ? 0.542 5.070 2.586 1.00 68.81 136 LEU A O 1
ATOM 1099 N N . GLU A 1 137 ? 1.949 4.019 3.995 1.00 69.75 137 GLU A N 1
ATOM 1100 C CA . GLU A 1 137 ? 2.677 3.215 3.024 1.00 69.75 137 GLU A CA 1
ATOM 1101 C C . GLU A 1 137 ? 1.751 2.524 2.002 1.00 69.75 137 GLU A C 1
ATOM 1103 O O . GLU A 1 137 ? 1.951 2.735 0.799 1.00 69.75 137 GLU A O 1
ATOM 1108 N N . PRO A 1 138 ? 0.661 1.825 2.398 1.00 66.69 138 PRO A N 1
ATOM 1109 C CA . PRO A 1 138 ? -0.249 1.197 1.438 1.00 66.69 138 PRO A CA 1
ATOM 1110 C C . PRO A 1 138 ? -0.883 2.187 0.455 1.00 66.69 138 PRO A C 1
ATOM 1112 O O . PRO A 1 138 ? -1.086 1.861 -0.716 1.00 66.69 138 PRO A O 1
ATOM 1115 N N . TYR A 1 139 ? -1.190 3.403 0.909 1.00 70.62 139 TYR A N 1
ATOM 1116 C CA . TYR A 1 139 ? -1.811 4.418 0.066 1.00 70.62 139 TYR A CA 1
ATOM 1117 C C . TYR A 1 139 ? -0.801 5.132 -0.829 1.00 70.62 139 TYR A C 1
ATOM 1119 O O . TYR A 1 139 ? -1.124 5.447 -1.975 1.00 70.62 139 TYR A O 1
ATOM 1127 N N . GLY A 1 140 ? 0.428 5.336 -0.343 1.00 72.81 140 GLY A N 1
ATOM 1128 C CA . GLY A 1 140 ? 1.522 5.854 -1.159 1.00 72.81 140 GLY A CA 1
ATOM 1129 C C . GLY A 1 140 ? 1.771 4.980 -2.384 1.00 72.81 140 GLY A C 1
ATOM 1130 O O . GLY A 1 140 ? 1.939 5.490 -3.491 1.00 72.81 140 GLY A O 1
ATOM 1131 N N . TYR A 1 141 ? 1.674 3.663 -2.216 1.00 71.25 141 TYR A N 1
ATOM 1132 C CA . TYR A 1 141 ? 1.762 2.726 -3.327 1.00 71.25 141 TYR A CA 1
ATOM 1133 C C . TYR A 1 141 ? 0.550 2.737 -4.268 1.00 71.25 141 TYR A C 1
ATOM 1135 O O . TYR A 1 141 ? 0.730 2.634 -5.479 1.00 71.25 141 TYR A O 1
ATOM 1143 N N . LEU A 1 142 ? -0.679 2.893 -3.766 1.00 69.56 142 LEU A N 1
ATOM 1144 C CA . LEU A 1 142 ? -1.864 3.008 -4.633 1.00 69.56 142 LEU A CA 1
ATOM 1145 C C . LEU A 1 142 ? -1.783 4.235 -5.548 1.00 69.56 142 LEU A C 1
ATOM 1147 O O . LEU A 1 142 ? -2.072 4.144 -6.742 1.00 69.56 142 LEU A O 1
ATOM 1151 N N . ILE A 1 143 ? -1.338 5.365 -4.995 1.00 69.44 143 ILE A N 1
ATOM 1152 C CA . ILE A 1 143 ? -1.115 6.602 -5.749 1.00 69.44 143 ILE A CA 1
ATOM 1153 C C . ILE A 1 143 ? 0.015 6.406 -6.768 1.00 69.44 143 ILE A C 1
ATOM 1155 O O . ILE A 1 143 ? -0.124 6.819 -7.920 1.00 69.44 143 ILE A O 1
ATOM 1159 N N . TYR A 1 144 ? 1.091 5.714 -6.375 1.00 71.12 144 TYR A N 1
ATOM 1160 C CA . TYR A 1 144 ? 2.201 5.369 -7.264 1.00 71.12 144 TYR A CA 1
ATOM 1161 C C . TYR A 1 144 ? 1.737 4.569 -8.484 1.00 71.12 144 TYR A C 1
ATOM 1163 O O . TYR A 1 144 ? 2.037 4.928 -9.618 1.00 71.12 144 TYR A O 1
ATOM 1171 N N . VAL A 1 145 ? 0.970 3.499 -8.274 1.00 70.31 145 VAL A N 1
ATOM 1172 C CA . VAL A 1 145 ? 0.559 2.595 -9.358 1.00 70.31 145 VAL A CA 1
ATOM 1173 C C . VAL A 1 145 ? -0.351 3.286 -10.373 1.00 70.31 145 VAL A C 1
ATOM 1175 O O . VAL A 1 145 ? -0.264 2.988 -11.563 1.00 70.31 145 VAL A O 1
ATOM 1178 N N . ALA A 1 146 ? -1.206 4.203 -9.926 1.00 66.81 146 ALA A N 1
ATOM 1179 C CA . ALA A 1 146 ? -2.222 4.799 -10.785 1.00 66.81 146 ALA A CA 1
ATOM 1180 C C . ALA A 1 146 ? -1.770 6.015 -11.591 1.00 66.81 146 ALA A C 1
ATOM 1182 O O . ALA A 1 146 ? -2.356 6.278 -12.638 1.00 66.81 146 ALA A O 1
ATOM 1183 N N . ASN A 1 147 ? -0.761 6.751 -11.125 1.00 64.38 147 ASN A N 1
ATOM 1184 C CA . ASN A 1 147 ? -0.373 8.014 -11.754 1.00 64.38 147 ASN A CA 1
ATOM 1185 C C . ASN A 1 147 ? 0.980 7.972 -12.475 1.00 64.38 147 ASN A C 1
ATOM 1187 O O . ASN A 1 147 ? 1.369 8.950 -13.113 1.00 64.38 147 ASN A O 1
ATOM 1191 N N . PHE A 1 148 ? 1.730 6.877 -12.365 1.00 65.69 148 PHE A N 1
ATOM 1192 C CA . PHE A 1 148 ? 3.075 6.831 -12.923 1.00 65.69 148 PHE A CA 1
ATOM 1193 C C . PHE A 1 148 ? 3.043 6.541 -14.429 1.00 65.69 148 PHE A C 1
ATOM 1195 O O . PHE A 1 148 ? 2.436 5.555 -14.854 1.00 65.69 148 PHE A O 1
ATOM 1202 N N . GLN A 1 149 ? 3.753 7.354 -15.216 1.00 68.19 149 GLN A N 1
ATOM 1203 C CA . GLN A 1 149 ? 3.988 7.142 -16.649 1.00 68.19 149 GLN A CA 1
ATOM 1204 C C . GLN A 1 149 ? 5.342 6.479 -16.869 1.00 68.19 149 GLN A C 1
ATOM 1206 O O . GLN A 1 149 ? 6.347 6.939 -16.329 1.00 68.19 149 GLN A O 1
ATOM 1211 N N . VAL A 1 150 ? 5.376 5.406 -17.648 1.00 73.44 150 VAL A N 1
ATOM 1212 C CA . VAL A 1 150 ? 6.609 4.658 -17.919 1.00 73.44 150 VAL A CA 1
ATOM 1213 C C . VAL A 1 150 ? 7.640 5.563 -18.616 1.00 73.44 150 VAL A C 1
ATOM 1215 O O . VAL A 1 150 ? 7.345 6.157 -19.652 1.00 73.44 150 VAL A O 1
ATOM 1218 N N . SER A 1 151 ? 8.854 5.686 -18.060 1.00 78.12 151 SER A N 1
ATOM 1219 C CA . SER A 1 151 ? 9.904 6.545 -18.631 1.00 78.12 151 SER A CA 1
ATOM 1220 C C . SER A 1 151 ? 11.308 5.940 -18.509 1.00 78.12 151 SER A C 1
ATOM 1222 O O . SER A 1 151 ? 11.694 5.486 -17.428 1.00 78.12 151 SER A O 1
ATOM 1224 N N . PRO A 1 152 ? 12.149 6.027 -19.561 1.00 79.94 152 PRO A N 1
ATOM 1225 C CA . PRO A 1 152 ? 13.535 5.560 -19.497 1.00 79.94 152 PRO A CA 1
ATOM 1226 C C . PRO A 1 152 ? 14.369 6.227 -18.398 1.00 79.94 152 PRO A C 1
ATOM 1228 O O . PRO A 1 152 ? 15.285 5.618 -17.854 1.00 79.94 152 PRO A O 1
ATOM 1231 N N . LYS A 1 153 ? 14.051 7.478 -18.039 1.00 80.44 153 LYS A N 1
ATOM 1232 C CA . LYS A 1 153 ? 14.823 8.246 -17.047 1.00 80.44 153 LYS A CA 1
ATOM 1233 C C . LYS A 1 153 ? 14.603 7.770 -15.610 1.00 80.44 153 LYS A C 1
ATOM 1235 O O . LYS A 1 153 ? 15.447 8.032 -14.757 1.00 80.44 153 LYS A O 1
ATOM 1240 N N . SER A 1 154 ? 13.473 7.124 -15.328 1.00 79.38 154 SER A N 1
ATOM 1241 C CA . SER A 1 154 ? 13.087 6.676 -13.985 1.00 79.38 154 SER A CA 1
ATOM 1242 C C . SER A 1 154 ? 13.088 5.158 -13.814 1.00 79.38 154 SER A C 1
ATOM 1244 O O . SER A 1 154 ? 12.886 4.695 -12.693 1.00 79.38 154 SER A O 1
ATOM 1246 N N . LEU A 1 155 ? 13.399 4.403 -14.870 1.00 85.31 155 LEU A N 1
ATOM 1247 C CA . LEU A 1 155 ? 13.302 2.944 -14.940 1.00 85.31 155 LEU A CA 1
ATOM 1248 C C . LEU A 1 155 ? 13.870 2.205 -13.712 1.00 85.31 155 LEU A C 1
ATOM 1250 O O . LEU A 1 155 ? 13.148 1.469 -13.043 1.00 85.31 155 LEU A O 1
ATOM 1254 N N . GLU A 1 156 ? 15.133 2.445 -13.351 1.00 87.00 156 GLU A N 1
ATOM 1255 C CA . GLU A 1 156 ? 15.789 1.788 -12.201 1.00 87.00 156 GLU A CA 1
ATOM 1256 C C . GLU A 1 156 ? 15.105 2.095 -10.860 1.00 87.00 156 GLU A C 1
ATOM 1258 O O . GLU A 1 156 ? 14.931 1.232 -9.987 1.00 87.00 156 GLU A O 1
ATOM 1263 N N . ARG A 1 157 ? 14.668 3.347 -10.694 1.00 81.31 157 ARG A N 1
ATOM 1264 C CA . ARG A 1 157 ? 13.939 3.767 -9.498 1.00 81.31 157 ARG A CA 1
ATOM 1265 C C . ARG A 1 157 ? 12.582 3.071 -9.433 1.00 81.31 157 ARG A C 1
ATOM 1267 O O . ARG A 1 157 ? 12.185 2.640 -8.352 1.00 81.31 157 ARG A O 1
ATOM 1274 N N . GLU A 1 158 ? 11.892 2.947 -10.561 1.00 83.44 158 GLU A N 1
ATOM 1275 C CA . GLU A 1 158 ? 10.591 2.283 -10.633 1.00 83.44 158 GLU A CA 1
ATOM 1276 C C . GLU A 1 158 ? 10.685 0.795 -10.306 1.00 83.44 158 GLU A C 1
ATOM 1278 O O . GLU A 1 158 ? 9.934 0.306 -9.462 1.00 83.44 158 GLU A O 1
ATOM 1283 N N . ILE A 1 159 ? 11.662 0.090 -10.882 1.00 89.38 159 ILE A N 1
ATOM 1284 C CA . ILE A 1 159 ? 11.913 -1.325 -10.580 1.00 89.38 159 ILE A CA 1
ATOM 1285 C C . ILE A 1 159 ? 12.148 -1.515 -9.079 1.00 89.38 159 ILE A C 1
ATOM 1287 O O . ILE A 1 159 ? 11.574 -2.416 -8.465 1.00 89.38 159 ILE A O 1
ATOM 1291 N N . THR A 1 160 ? 12.935 -0.635 -8.455 1.00 86.88 160 THR A N 1
ATOM 1292 C CA . THR A 1 160 ? 13.208 -0.698 -7.012 1.00 86.88 160 THR A CA 1
ATOM 1293 C C . THR A 1 160 ? 11.932 -0.558 -6.175 1.00 86.88 160 THR A C 1
ATOM 1295 O O . THR A 1 160 ? 11.732 -1.320 -5.226 1.00 86.88 160 THR A O 1
ATOM 1298 N N . VAL A 1 161 ? 11.055 0.392 -6.518 1.00 80.88 161 VAL A N 1
ATOM 1299 C CA . VAL A 1 161 ? 9.781 0.606 -5.809 1.00 80.88 161 VAL A CA 1
ATOM 1300 C C . VAL A 1 161 ? 8.844 -0.587 -5.999 1.00 80.88 161 VAL A C 1
ATOM 1302 O O . VAL A 1 161 ? 8.289 -1.088 -5.022 1.00 80.88 161 VAL A O 1
ATOM 1305 N N . LEU A 1 162 ? 8.707 -1.088 -7.228 1.00 86.75 162 LEU A N 1
ATOM 1306 C CA . LEU A 1 162 ? 7.812 -2.204 -7.536 1.00 86.75 162 LEU A CA 1
ATOM 1307 C C . LEU A 1 162 ? 8.289 -3.531 -6.927 1.00 86.75 162 LEU A C 1
ATOM 1309 O O . LEU A 1 162 ? 7.455 -4.328 -6.502 1.00 86.75 162 LEU A O 1
ATOM 1313 N N . ARG A 1 163 ? 9.605 -3.764 -6.811 1.00 89.38 163 ARG A N 1
ATOM 1314 C CA . ARG A 1 163 ? 10.152 -4.926 -6.085 1.00 89.38 163 ARG A CA 1
ATOM 1315 C C . ARG A 1 163 ? 9.780 -4.888 -4.605 1.00 89.38 163 ARG A C 1
ATOM 1317 O O . ARG A 1 163 ? 9.279 -5.882 -4.090 1.00 89.38 163 ARG A O 1
ATOM 1324 N N . ARG A 1 164 ? 9.944 -3.734 -3.945 1.00 82.56 164 ARG A N 1
ATOM 1325 C CA . ARG A 1 164 ? 9.499 -3.561 -2.549 1.00 82.56 164 ARG A CA 1
ATOM 1326 C C . ARG A 1 164 ? 8.000 -3.803 -2.414 1.00 82.56 164 ARG A C 1
ATOM 1328 O O . ARG A 1 164 ? 7.571 -4.484 -1.490 1.00 82.56 164 ARG A O 1
ATOM 1335 N N . PHE A 1 165 ? 7.213 -3.301 -3.367 1.00 78.31 165 PHE A N 1
ATOM 1336 C CA . PHE A 1 165 ? 5.770 -3.502 -3.339 1.00 78.31 165 PHE A CA 1
ATOM 1337 C C . PHE A 1 165 ? 5.372 -4.966 -3.518 1.00 78.31 165 PHE A C 1
ATOM 1339 O O . PHE A 1 165 ? 4.490 -5.437 -2.810 1.00 78.31 165 PHE A O 1
ATOM 1346 N N . ARG A 1 166 ? 6.039 -5.704 -4.412 1.00 85.00 166 ARG A N 1
ATOM 1347 C CA . ARG A 1 166 ? 5.840 -7.151 -4.564 1.00 85.00 166 ARG A CA 1
ATOM 1348 C C . ARG A 1 166 ? 6.059 -7.883 -3.241 1.00 85.00 166 ARG A C 1
ATOM 1350 O O . ARG A 1 166 ? 5.252 -8.743 -2.902 1.00 85.00 166 ARG A O 1
ATOM 1357 N N . ASP A 1 167 ? 7.133 -7.547 -2.531 1.00 83.31 167 ASP A N 1
ATOM 1358 C CA . ASP A 1 167 ? 7.506 -8.216 -1.282 1.00 83.31 167 ASP A CA 1
ATOM 1359 C C . ASP A 1 167 ? 6.518 -7.889 -0.142 1.00 83.31 167 ASP A C 1
ATOM 1361 O O . ASP A 1 167 ? 6.293 -8.723 0.733 1.00 83.31 167 ASP A O 1
ATOM 1365 N N . TYR A 1 168 ? 5.880 -6.712 -0.178 1.00 73.81 168 TYR A N 1
ATOM 1366 C CA . TYR A 1 168 ? 4.818 -6.332 0.758 1.00 73.81 168 TYR A CA 1
ATOM 1367 C C . TYR A 1 168 ? 3.455 -6.947 0.396 1.00 73.81 168 TYR A C 1
ATOM 1369 O O . TYR A 1 168 ? 2.809 -7.589 1.225 1.00 73.81 168 TYR A O 1
ATOM 1377 N N . ARG A 1 169 ? 2.987 -6.742 -0.844 1.00 75.56 169 ARG A N 1
ATOM 1378 C CA . ARG A 1 169 ? 1.706 -7.259 -1.342 1.00 75.56 169 ARG A CA 1
ATOM 1379 C C . ARG A 1 169 ? 1.725 -7.439 -2.869 1.00 75.56 169 ARG A C 1
ATOM 1381 O O . ARG A 1 169 ? 1.650 -6.452 -3.606 1.00 75.56 169 ARG A O 1
ATOM 1388 N N . PRO A 1 170 ? 1.734 -8.682 -3.379 1.00 81.19 170 PRO A N 1
ATOM 1389 C CA . PRO A 1 170 ? 1.978 -8.958 -4.794 1.00 81.19 170 PRO A CA 1
ATOM 1390 C C . PRO A 1 170 ? 0.746 -8.717 -5.688 1.00 81.19 170 PRO A C 1
ATOM 1392 O O . PRO A 1 170 ? 0.215 -9.646 -6.262 1.00 81.19 170 PRO A O 1
ATOM 1395 N N . TYR A 1 171 ? 0.264 -7.486 -5.855 1.00 82.94 171 TYR A N 1
ATOM 1396 C CA . TYR A 1 171 ? -0.904 -7.208 -6.709 1.00 82.94 171 TYR A CA 1
ATOM 1397 C C . TYR A 1 171 ? -0.661 -7.436 -8.210 1.00 82.94 171 TYR A C 1
ATOM 1399 O O . TYR A 1 171 ? 0.344 -6.983 -8.755 1.00 82.94 171 TYR A O 1
ATOM 1407 N N . ALA A 1 172 ? -1.648 -8.009 -8.910 1.00 87.00 172 ALA A N 1
ATOM 1408 C CA . ALA A 1 172 ? -1.578 -8.314 -10.344 1.00 87.00 172 ALA A CA 1
ATOM 1409 C C . ALA A 1 172 ? -1.101 -7.141 -11.239 1.00 87.00 172 ALA A C 1
ATOM 1411 O O . ALA A 1 172 ? -0.110 -7.328 -11.947 1.00 87.00 172 ALA A O 1
ATOM 1412 N N . PRO A 1 173 ? -1.682 -5.921 -11.183 1.00 85.12 173 PRO A N 1
ATOM 1413 C CA . PRO A 1 173 ? -1.204 -4.797 -11.998 1.00 85.12 173 PRO A CA 1
ATOM 1414 C C . PRO A 1 173 ? 0.249 -4.397 -11.719 1.00 85.12 173 PRO A C 1
ATOM 1416 O O . PRO A 1 173 ? 0.932 -3.915 -12.619 1.00 85.12 173 PRO A O 1
ATOM 1419 N N . VAL A 1 174 ? 0.727 -4.603 -10.487 1.00 87.31 174 VAL A N 1
ATOM 1420 C CA . VAL A 1 174 ? 2.103 -4.280 -10.084 1.00 87.31 174 VAL A CA 1
ATOM 1421 C C . VAL A 1 174 ? 3.076 -5.339 -10.563 1.00 87.31 174 VAL A C 1
ATOM 1423 O O . VAL A 1 174 ? 4.129 -4.987 -11.084 1.00 87.31 174 VAL A O 1
ATOM 1426 N N . LEU A 1 175 ? 2.727 -6.620 -10.448 1.00 91.31 175 LEU A N 1
ATOM 1427 C CA . LEU A 1 175 ? 3.555 -7.703 -10.980 1.00 91.31 175 LEU A CA 1
ATOM 1428 C C . LEU A 1 175 ? 3.721 -7.581 -12.497 1.00 91.31 175 LEU A C 1
ATOM 1430 O O . LEU A 1 175 ? 4.828 -7.741 -13.003 1.00 91.31 175 LEU A O 1
ATOM 1434 N N . VAL A 1 176 ? 2.642 -7.240 -13.207 1.00 91.50 176 VAL A N 1
ATOM 1435 C CA . VAL A 1 176 ? 2.678 -6.977 -14.651 1.00 91.50 176 VAL A CA 1
ATOM 1436 C C . VAL A 1 176 ? 3.611 -5.814 -14.969 1.00 91.50 176 VAL A C 1
ATOM 1438 O O . VAL A 1 176 ? 4.515 -5.966 -15.789 1.00 91.50 176 VAL A O 1
ATOM 1441 N N . ARG A 1 177 ? 3.447 -4.679 -14.281 1.00 90.00 177 ARG A N 1
ATOM 1442 C CA . ARG A 1 177 ? 4.299 -3.506 -14.489 1.00 90.00 177 ARG A CA 1
ATOM 1443 C C . ARG A 1 177 ? 5.764 -3.804 -14.177 1.00 90.00 177 ARG A C 1
ATOM 1445 O O . ARG A 1 177 ? 6.638 -3.445 -14.955 1.00 90.00 177 ARG A O 1
ATOM 1452 N N . LEU A 1 178 ? 6.035 -4.512 -13.081 1.00 92.62 178 LEU A N 1
ATOM 1453 C CA . LEU A 1 178 ? 7.380 -4.944 -12.710 1.00 92.62 178 LEU A CA 1
ATOM 1454 C C . LEU A 1 178 ? 7.986 -5.828 -13.803 1.00 92.62 178 LEU A C 1
ATOM 1456 O O . LEU A 1 178 ? 9.118 -5.592 -14.202 1.00 92.62 178 LEU A O 1
ATOM 1460 N N . ALA A 1 179 ? 7.236 -6.802 -14.322 1.00 94.31 179 ALA A N 1
ATOM 1461 C CA . ALA A 1 179 ? 7.714 -7.671 -15.391 1.00 94.31 179 ALA A CA 1
ATOM 1462 C C . ALA A 1 179 ? 8.071 -6.889 -16.665 1.00 94.31 179 ALA A C 1
ATOM 1464 O O . ALA A 1 179 ? 9.122 -7.135 -17.256 1.00 94.31 179 ALA A O 1
ATOM 1465 N N . ILE A 1 180 ? 7.232 -5.923 -17.053 1.00 93.00 180 ILE A N 1
ATOM 1466 C CA . ILE A 1 180 ? 7.478 -5.030 -18.193 1.00 93.00 180 ILE A CA 1
ATOM 1467 C C . ILE A 1 180 ? 8.756 -4.214 -17.979 1.00 93.00 180 ILE A C 1
ATOM 1469 O O . ILE A 1 180 ? 9.625 -4.200 -18.848 1.00 93.00 180 ILE A O 1
ATOM 1473 N N . LEU A 1 181 ? 8.909 -3.569 -16.820 1.00 93.44 181 LEU A N 1
ATOM 1474 C CA . LEU A 1 181 ? 10.083 -2.736 -16.550 1.00 93.44 181 LEU A CA 1
ATOM 1475 C C . LEU A 1 181 ? 11.374 -3.556 -16.424 1.00 93.44 181 LEU A C 1
ATOM 1477 O O . LEU A 1 181 ? 12.418 -3.114 -16.889 1.00 93.44 181 LEU A O 1
ATOM 1481 N N . GLU A 1 182 ? 11.322 -4.768 -15.867 1.00 95.12 182 GLU A N 1
ATOM 1482 C CA . GLU A 1 182 ? 12.480 -5.675 -15.835 1.00 95.12 182 GLU A CA 1
ATOM 1483 C C . GLU A 1 182 ? 12.934 -6.050 -17.252 1.00 95.12 182 GLU A C 1
ATOM 1485 O O . GLU A 1 182 ? 14.131 -6.059 -17.525 1.00 95.12 182 GLU A O 1
ATOM 1490 N N . VAL A 1 183 ? 11.997 -6.298 -18.176 1.00 94.75 183 VAL A N 1
ATOM 1491 C CA . VAL A 1 183 ? 12.321 -6.525 -19.595 1.00 94.75 183 VAL A CA 1
ATOM 1492 C C . VAL A 1 183 ? 12.910 -5.268 -20.234 1.00 94.75 183 VAL A C 1
ATOM 1494 O O . VAL A 1 183 ? 13.933 -5.365 -20.909 1.00 94.75 183 VAL A O 1
ATOM 1497 N N . ALA A 1 184 ? 12.331 -4.094 -19.968 1.00 92.81 184 ALA A N 1
ATOM 1498 C CA . ALA A 1 184 ? 12.841 -2.815 -20.466 1.00 92.81 184 ALA A CA 1
ATOM 1499 C C . ALA A 1 184 ? 14.261 -2.495 -19.971 1.00 92.81 184 ALA A C 1
ATOM 1501 O O . ALA A 1 184 ? 15.046 -1.899 -20.703 1.00 92.81 184 ALA A O 1
ATOM 1502 N N . ALA A 1 185 ? 14.620 -2.934 -18.762 1.00 93.62 185 ALA A N 1
ATOM 1503 C CA . ALA A 1 185 ? 15.968 -2.801 -18.206 1.00 93.62 185 ALA A CA 1
ATOM 1504 C C . ALA A 1 185 ? 16.957 -3.872 -18.709 1.00 93.62 185 ALA A C 1
ATOM 1506 O O . ALA A 1 185 ? 18.106 -3.902 -18.275 1.00 93.62 185 ALA A O 1
ATOM 1507 N N . GLY A 1 186 ? 16.528 -4.779 -19.595 1.00 92.81 186 GLY A N 1
ATOM 1508 C CA . GLY A 1 186 ? 17.344 -5.885 -20.104 1.00 92.81 186 GLY A CA 1
ATOM 1509 C C . GLY A 1 186 ? 17.370 -7.127 -19.203 1.00 92.81 186 GLY A C 1
ATOM 1510 O O . GLY A 1 186 ? 17.928 -8.154 -19.592 1.00 92.81 186 GLY A O 1
ATOM 1511 N N . ASN A 1 187 ? 16.703 -7.103 -18.046 1.00 94.75 187 ASN A N 1
ATOM 1512 C CA . ASN A 1 187 ? 16.569 -8.237 -17.125 1.00 94.75 187 ASN A CA 1
ATOM 1513 C C . ASN A 1 187 ? 15.425 -9.178 -17.552 1.00 94.75 187 ASN A C 1
ATOM 1515 O O . ASN A 1 187 ? 14.518 -9.498 -16.776 1.00 94.75 187 ASN A O 1
ATOM 1519 N N . THR A 1 188 ? 15.467 -9.638 -18.801 1.00 93.50 188 THR A N 1
ATOM 1520 C CA . THR A 1 188 ? 1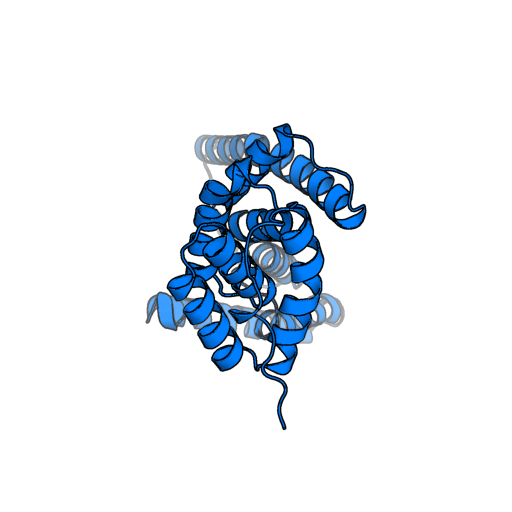4.401 -10.429 -19.444 1.00 93.50 188 THR A CA 1
ATOM 1521 C C . THR A 1 188 ? 14.011 -11.692 -18.675 1.00 93.50 188 THR A C 1
ATOM 1523 O O . THR A 1 188 ? 12.823 -12.005 -18.574 1.00 93.50 188 THR A O 1
ATOM 1526 N N . GLU A 1 189 ? 14.978 -12.386 -18.072 1.00 93.88 189 GLU A N 1
ATOM 1527 C CA . GLU A 1 189 ? 14.720 -13.591 -17.273 1.00 93.88 189 GLU A CA 1
ATOM 1528 C C . GLU A 1 189 ? 13.909 -13.285 -16.005 1.00 93.88 189 GLU A C 1
ATOM 1530 O O . GLU A 1 189 ? 12.957 -13.993 -15.670 1.00 93.88 189 GLU A O 1
ATOM 1535 N N . ASN A 1 190 ? 14.219 -12.176 -15.323 1.00 94.12 190 ASN A N 1
ATOM 1536 C CA . ASN A 1 190 ? 13.455 -11.752 -14.152 1.00 94.12 190 ASN A CA 1
ATOM 1537 C C . ASN A 1 190 ? 12.033 -11.353 -14.535 1.00 94.12 190 ASN A C 1
ATOM 1539 O O . ASN A 1 190 ? 11.094 -11.773 -13.860 1.00 94.12 190 ASN A O 1
ATOM 1543 N N . GLY A 1 191 ? 11.868 -10.595 -15.623 1.00 93.62 191 GLY A N 1
ATOM 1544 C CA . GLY A 1 191 ? 10.544 -10.211 -16.109 1.00 93.62 191 GLY A CA 1
ATOM 1545 C C . GLY A 1 191 ? 9.682 -11.427 -16.458 1.00 93.62 191 GLY A C 1
ATOM 1546 O O . GLY A 1 191 ? 8.531 -11.518 -16.026 1.00 93.62 191 GLY A O 1
ATOM 1547 N N . ARG A 1 192 ? 10.268 -12.420 -17.141 1.00 94.00 192 ARG A N 1
ATOM 1548 C CA . ARG A 1 192 ? 9.609 -13.697 -17.453 1.00 94.00 192 ARG A CA 1
ATOM 1549 C C . ARG A 1 192 ? 9.192 -14.459 -16.195 1.00 94.00 192 ARG A C 1
ATOM 1551 O O . ARG A 1 192 ? 8.070 -14.956 -16.122 1.00 94.00 192 ARG A O 1
ATOM 1558 N N . ARG A 1 193 ? 10.078 -14.559 -15.204 1.00 94.44 193 ARG A N 1
ATOM 1559 C CA . ARG A 1 193 ? 9.762 -15.236 -13.942 1.00 94.44 193 ARG A CA 1
ATOM 1560 C C . ARG A 1 193 ? 8.605 -14.550 -13.219 1.00 94.44 193 ARG A C 1
ATOM 1562 O O . ARG A 1 193 ? 7.632 -15.212 -12.885 1.00 94.44 193 ARG A O 1
ATOM 1569 N N . VAL A 1 194 ? 8.667 -13.225 -13.062 1.00 94.56 194 VAL A N 1
ATOM 1570 C CA . VAL A 1 194 ? 7.625 -12.449 -12.369 1.00 94.56 194 VAL A CA 1
ATOM 1571 C C . VAL A 1 194 ? 6.261 -12.622 -13.037 1.00 94.56 194 VAL A C 1
ATOM 1573 O O . VAL A 1 194 ? 5.271 -12.829 -12.337 1.00 94.56 194 VAL A O 1
ATOM 1576 N N . ILE A 1 195 ? 6.186 -12.574 -14.374 1.00 94.19 195 ILE A N 1
ATOM 1577 C CA . ILE A 1 195 ? 4.899 -12.730 -15.061 1.00 94.19 195 ILE A CA 1
ATOM 1578 C C . ILE A 1 195 ? 4.359 -14.160 -14.971 1.00 94.19 195 ILE A C 1
ATOM 1580 O O . ILE A 1 195 ? 3.152 -14.352 -14.839 1.00 94.19 195 ILE A O 1
ATOM 1584 N N . ASN A 1 196 ? 5.232 -15.169 -14.995 1.00 93.12 196 ASN A N 1
ATOM 1585 C CA . ASN A 1 196 ? 4.822 -16.561 -14.835 1.00 93.12 196 ASN A CA 1
ATOM 1586 C C . ASN A 1 196 ? 4.310 -16.833 -13.419 1.00 93.12 196 ASN A C 1
ATOM 1588 O O . ASN A 1 196 ? 3.234 -17.410 -13.274 1.00 93.12 196 ASN A O 1
ATOM 1592 N N . ASP A 1 197 ? 5.010 -16.345 -12.395 1.00 92.62 197 ASP A N 1
ATOM 1593 C CA . ASP A 1 197 ? 4.560 -16.431 -11.003 1.00 92.62 197 ASP A CA 1
ATOM 1594 C C . ASP A 1 197 ? 3.200 -15.735 -10.831 1.00 92.62 197 ASP A C 1
ATOM 1596 O O . ASP A 1 197 ? 2.283 -16.280 -10.212 1.00 92.62 197 ASP A O 1
ATOM 1600 N N . ALA A 1 198 ? 3.022 -14.564 -11.456 1.00 92.06 198 ALA A N 1
ATOM 1601 C CA . ALA A 1 198 ? 1.753 -13.843 -11.449 1.00 92.06 198 ALA A CA 1
ATOM 1602 C C . ALA A 1 198 ? 0.621 -14.644 -12.113 1.00 92.06 198 ALA A C 1
ATOM 1604 O O . ALA A 1 198 ? -0.479 -14.707 -11.565 1.00 92.06 198 ALA A O 1
ATOM 1605 N N . ARG A 1 199 ? 0.875 -15.277 -13.268 1.00 93.31 199 ARG A N 1
ATOM 1606 C CA . ARG A 1 199 ? -0.103 -16.130 -13.970 1.00 93.31 199 ARG A CA 1
ATOM 1607 C C . ARG A 1 199 ? -0.492 -17.352 -13.144 1.00 93.31 199 ARG A C 1
ATOM 1609 O O . ARG A 1 199 ? -1.669 -17.702 -13.117 1.00 93.31 199 ARG A O 1
ATOM 1616 N N . ILE A 1 200 ? 0.470 -17.971 -12.459 1.00 91.12 200 ILE A N 1
ATOM 1617 C CA . ILE A 1 200 ? 0.223 -19.107 -11.560 1.00 91.12 200 ILE A CA 1
ATOM 1618 C C . ILE A 1 200 ? -0.668 -18.674 -10.390 1.00 91.12 200 ILE A C 1
ATOM 1620 O O . ILE A 1 200 ? -1.610 -19.381 -10.046 1.00 91.12 200 ILE A O 1
ATOM 1624 N N . PHE A 1 201 ? -0.395 -17.510 -9.796 1.00 89.56 201 PHE A N 1
ATOM 1625 C CA . PHE A 1 201 ? -1.089 -17.062 -8.590 1.00 89.56 201 PHE A CA 1
ATOM 1626 C C . PHE A 1 201 ? -2.476 -16.453 -8.861 1.00 89.56 201 PHE A C 1
ATOM 1628 O O . PHE A 1 201 ? -3.424 -16.729 -8.131 1.00 89.56 201 PHE A O 1
ATOM 1635 N N . TYR A 1 202 ? -2.608 -15.625 -9.902 1.00 88.38 202 TYR A N 1
ATOM 1636 C CA . TYR A 1 202 ? -3.828 -14.859 -10.206 1.00 88.38 202 TYR A CA 1
ATOM 1637 C C . TYR A 1 202 ? -4.642 -15.407 -11.386 1.00 88.38 202 TYR A C 1
ATOM 1639 O O . TYR A 1 202 ? -5.733 -14.906 -11.665 1.00 88.38 202 TYR A O 1
ATOM 1647 N N . GLY A 1 203 ? -4.130 -16.426 -12.078 1.00 89.56 203 GLY A N 1
ATOM 1648 C CA . GLY A 1 203 ? -4.722 -16.975 -13.292 1.00 89.56 203 GLY A CA 1
ATOM 1649 C C . GLY A 1 203 ? -4.332 -16.192 -14.548 1.00 89.56 203 GLY A C 1
ATOM 1650 O O . GLY A 1 203 ? -4.331 -14.958 -14.577 1.00 89.56 203 GLY A O 1
ATOM 1651 N N . SER A 1 204 ? -4.032 -16.924 -15.624 1.00 89.00 204 SER A N 1
ATOM 1652 C CA . SER A 1 204 ? -3.474 -16.347 -16.852 1.00 89.00 204 SER A CA 1
ATOM 1653 C C . SER A 1 204 ? -4.379 -15.305 -17.508 1.00 89.00 204 SER A C 1
ATOM 1655 O O . SER A 1 204 ? -3.906 -14.225 -17.833 1.00 89.00 204 SER A O 1
ATOM 1657 N N . ALA A 1 205 ? -5.688 -15.556 -17.610 1.00 86.19 205 ALA A N 1
ATOM 1658 C CA . ALA A 1 205 ? -6.616 -14.641 -18.284 1.00 86.19 205 ALA A CA 1
ATOM 1659 C C . ALA A 1 205 ? -6.658 -13.231 -17.656 1.00 86.19 205 ALA A C 1
ATOM 1661 O O . ALA A 1 205 ? -6.712 -12.226 -18.369 1.00 86.19 205 ALA A O 1
ATOM 1662 N N . SER A 1 206 ? -6.598 -13.149 -16.322 1.00 86.44 206 SER A N 1
ATOM 1663 C CA . SER A 1 206 ? -6.578 -11.875 -15.591 1.00 86.44 206 SER A CA 1
ATOM 1664 C C . SER A 1 206 ? -5.275 -11.115 -15.851 1.00 86.44 206 SER A C 1
ATOM 1666 O O . SER A 1 206 ? -5.282 -9.945 -16.239 1.00 86.44 206 SER A O 1
ATOM 1668 N N . ILE A 1 207 ? -4.144 -1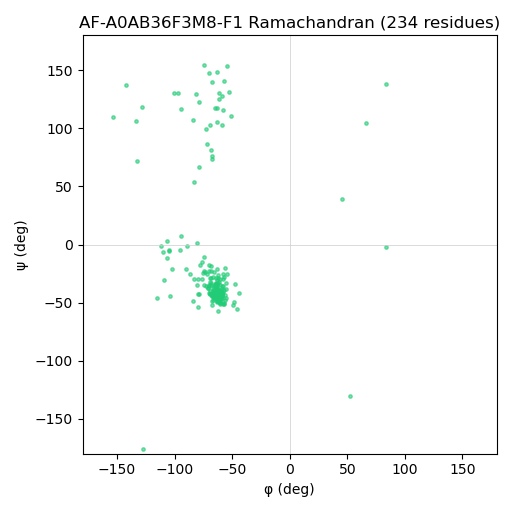1.812 -15.719 1.00 91.81 207 ILE A N 1
ATOM 1669 C CA . ILE A 1 207 ? -2.817 -11.237 -15.943 1.00 91.81 207 ILE A CA 1
ATOM 1670 C C . ILE A 1 207 ? -2.633 -10.790 -17.391 1.00 91.81 207 ILE A C 1
ATOM 1672 O O . ILE A 1 207 ? -2.161 -9.683 -17.626 1.00 91.81 207 ILE A O 1
ATOM 1676 N N . ASP A 1 208 ? -3.048 -11.601 -18.358 1.00 90.12 208 ASP A N 1
ATOM 1677 C CA . ASP A 1 208 ? -2.868 -11.303 -19.776 1.00 90.12 208 ASP A CA 1
ATOM 1678 C C . ASP A 1 208 ? -3.670 -10.062 -20.201 1.00 90.12 208 ASP A C 1
ATOM 1680 O O . ASP A 1 208 ? -3.180 -9.251 -20.986 1.00 90.12 208 ASP A O 1
ATOM 1684 N N . THR A 1 209 ? -4.849 -9.839 -19.608 1.00 88.12 209 THR A N 1
ATOM 1685 C CA . THR A 1 209 ? -5.625 -8.600 -1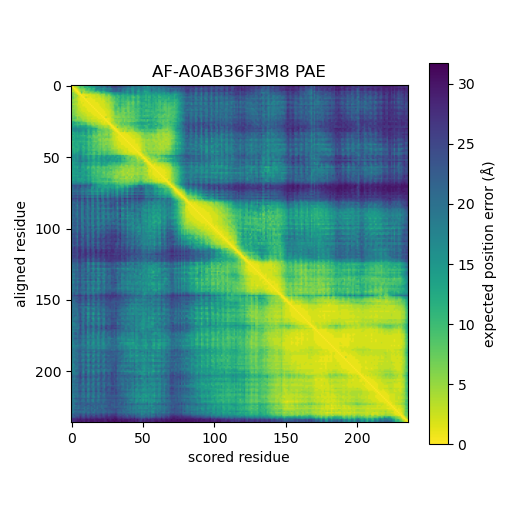9.800 1.00 88.12 209 THR A CA 1
ATOM 1686 C C . THR A 1 209 ? -4.840 -7.377 -19.317 1.00 88.12 209 THR A C 1
ATOM 1688 O O . THR A 1 209 ? -4.737 -6.373 -20.024 1.00 88.12 209 THR A O 1
ATOM 1691 N N . HIS A 1 210 ? -4.233 -7.466 -18.129 1.00 87.12 210 HIS A N 1
ATOM 1692 C CA . HIS A 1 210 ? -3.401 -6.392 -17.588 1.00 87.12 210 HIS A CA 1
ATOM 1693 C C . HIS A 1 210 ? -2.134 -6.157 -18.420 1.00 87.12 210 HIS A C 1
ATOM 1695 O O . HIS A 1 210 ? -1.794 -5.003 -18.684 1.00 87.12 210 HIS A O 1
ATOM 1701 N N . VAL A 1 211 ? -1.471 -7.225 -18.874 1.00 89.81 211 VAL A N 1
ATOM 1702 C CA . VAL A 1 211 ? -0.289 -7.163 -19.749 1.00 89.81 211 VAL A CA 1
ATOM 1703 C C . VAL A 1 211 ? -0.607 -6.391 -21.022 1.00 89.81 211 VAL A C 1
ATOM 1705 O O . VAL A 1 211 ? 0.087 -5.429 -21.336 1.00 89.81 211 VAL A O 1
ATOM 1708 N N . LEU A 1 212 ? -1.689 -6.753 -21.714 1.00 89.38 212 LEU A N 1
ATOM 1709 C CA . LEU A 1 212 ? -2.102 -6.078 -22.944 1.00 89.38 212 LEU A CA 1
ATOM 1710 C C . LEU A 1 212 ? -2.419 -4.595 -22.710 1.00 89.38 212 LEU A C 1
ATOM 1712 O O . LEU A 1 212 ? -2.025 -3.761 -23.518 1.00 89.38 212 LEU A O 1
ATOM 1716 N N . SER A 1 213 ? -3.066 -4.258 -21.588 1.00 86.06 213 SER A N 1
ATOM 1717 C CA . SER A 1 213 ? -3.422 -2.867 -21.265 1.00 86.06 213 SER A CA 1
ATOM 1718 C C . SER A 1 213 ? -2.220 -1.951 -21.003 1.00 86.06 213 SER A C 1
ATOM 1720 O O . SER A 1 213 ? -2.318 -0.750 -21.229 1.00 86.06 213 SER A O 1
ATOM 1722 N N . GLN A 1 214 ? -1.095 -2.499 -20.529 1.00 87.06 214 GLN A N 1
ATOM 1723 C CA . GLN A 1 214 ? 0.101 -1.723 -20.170 1.00 87.06 214 GLN A CA 1
ATOM 1724 C C . GLN A 1 214 ? 1.210 -1.800 -21.230 1.00 87.06 214 GLN A C 1
ATOM 1726 O O . GLN A 1 214 ? 2.070 -0.922 -21.287 1.00 87.06 214 GLN A O 1
ATOM 1731 N N . LEU A 1 215 ? 1.188 -2.826 -22.086 1.00 88.06 215 LEU A N 1
ATOM 1732 C CA . LEU A 1 215 ? 2.148 -3.013 -23.177 1.00 88.06 215 LEU A CA 1
ATOM 1733 C C . LEU A 1 215 ? 2.173 -1.834 -24.148 1.00 88.06 215 LEU A C 1
ATOM 1735 O O . LEU A 1 215 ? 3.250 -1.421 -24.554 1.00 88.06 215 LEU A O 1
ATOM 1739 N N . GLU A 1 216 ? 1.014 -1.270 -24.491 1.00 85.88 216 GLU A N 1
ATOM 1740 C CA . GLU A 1 216 ? 0.934 -0.157 -25.446 1.00 85.88 216 GLU A CA 1
ATOM 1741 C C . GLU A 1 216 ? 1.688 1.089 -24.948 1.00 85.88 216 GLU A C 1
ATOM 1743 O O . GLU A 1 216 ? 2.359 1.772 -25.721 1.00 85.88 216 GLU A O 1
ATOM 1748 N N . GLU A 1 217 ? 1.616 1.380 -23.646 1.00 84.56 217 GLU A N 1
ATOM 1749 C CA . GLU A 1 217 ? 2.377 2.473 -23.033 1.00 84.56 217 GLU A CA 1
ATOM 1750 C C . GLU A 1 217 ? 3.878 2.154 -23.002 1.00 84.56 217 GLU A C 1
ATOM 1752 O O . GLU A 1 217 ? 4.704 3.004 -23.336 1.00 84.56 217 GLU A O 1
ATOM 1757 N N . ALA A 1 218 ? 4.233 0.914 -22.660 1.00 87.06 218 ALA A N 1
ATOM 1758 C CA . ALA A 1 218 ? 5.620 0.474 -22.577 1.00 87.06 218 ALA A CA 1
ATOM 1759 C C . ALA A 1 218 ? 6.325 0.449 -23.942 1.00 87.06 218 ALA A C 1
ATOM 1761 O O . ALA A 1 218 ? 7.455 0.915 -24.043 1.00 87.06 218 ALA A O 1
ATOM 1762 N N . GLU A 1 219 ? 5.656 -0.023 -24.996 1.00 89.38 219 GLU A N 1
ATOM 1763 C CA . GLU A 1 219 ? 6.174 -0.036 -26.372 1.00 89.38 219 GLU A CA 1
ATOM 1764 C C . GLU A 1 219 ? 6.397 1.389 -26.904 1.00 89.38 219 GLU A C 1
ATOM 1766 O O . GLU A 1 219 ? 7.357 1.639 -27.630 1.00 89.38 219 GLU A O 1
ATOM 1771 N N . ARG A 1 220 ? 5.560 2.356 -26.498 1.00 87.94 220 ARG A N 1
ATOM 1772 C CA . ARG A 1 220 ? 5.785 3.778 -26.812 1.00 87.94 220 ARG A CA 1
ATOM 1773 C C . ARG A 1 220 ? 6.985 4.359 -26.067 1.00 87.94 220 ARG A C 1
ATOM 1775 O O . ARG A 1 220 ? 7.716 5.163 -26.639 1.00 87.94 220 ARG A O 1
ATOM 1782 N N . ALA A 1 221 ? 7.164 3.996 -24.798 1.00 86.75 221 ALA A N 1
ATOM 1783 C CA . ALA A 1 221 ? 8.258 4.497 -23.967 1.00 86.75 221 ALA A CA 1
ATOM 1784 C C . ALA A 1 221 ? 9.614 3.845 -24.302 1.00 86.75 221 ALA A C 1
ATOM 1786 O O . ALA A 1 221 ? 10.656 4.483 -24.143 1.00 86.75 221 ALA A O 1
ATOM 1787 N N . P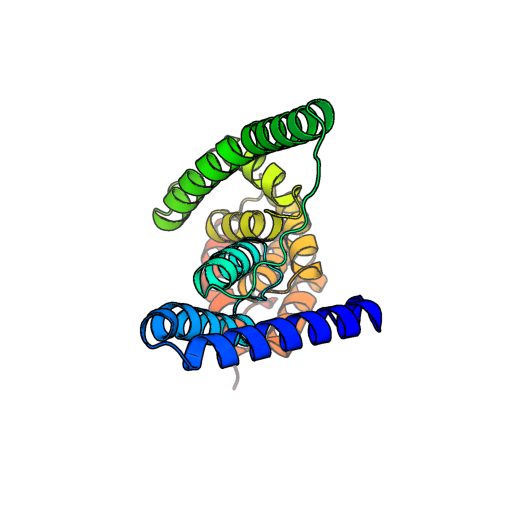HE A 1 222 ? 9.595 2.596 -24.777 1.00 91.06 222 PHE A N 1
ATOM 1788 C CA . PHE A 1 222 ? 10.763 1.768 -25.071 1.00 91.06 222 PHE A CA 1
ATOM 1789 C C . PHE A 1 222 ? 10.635 1.098 -26.452 1.00 91.06 222 PHE A C 1
ATOM 1791 O O . PHE A 1 222 ? 10.429 -0.114 -26.531 1.00 91.06 222 PHE A O 1
ATOM 1798 N N . PRO A 1 223 ? 10.768 1.861 -27.552 1.00 89.00 223 PRO A N 1
ATOM 1799 C CA . PRO A 1 223 ? 10.539 1.342 -28.903 1.00 89.00 223 PRO A CA 1
ATOM 1800 C C . PRO A 1 223 ? 11.550 0.267 -29.332 1.00 89.00 223 PRO A C 1
ATOM 1802 O O . PRO A 1 223 ? 11.240 -0.556 -30.188 1.00 89.00 223 PRO A O 1
ATOM 1805 N N . ASP A 1 224 ? 12.742 0.257 -28.729 1.00 90.94 224 ASP A N 1
ATOM 1806 C CA . ASP A 1 224 ? 13.832 -0.662 -29.077 1.00 90.94 224 ASP A CA 1
ATOM 1807 C C . ASP A 1 224 ? 13.793 -1.989 -28.293 1.00 90.94 224 ASP A C 1
ATOM 1809 O O . ASP A 1 224 ? 14.653 -2.851 -28.483 1.00 90.94 224 ASP A O 1
ATOM 1813 N N . VAL A 1 225 ? 12.826 -2.164 -27.384 1.00 90.56 225 VAL A N 1
ATOM 1814 C CA . VAL A 1 225 ? 12.735 -3.339 -26.506 1.00 90.56 225 VAL A CA 1
ATOM 1815 C C . VAL A 1 225 ? 11.703 -4.331 -27.037 1.00 90.56 225 VAL A C 1
ATOM 1817 O O . VAL A 1 225 ? 10.553 -3.988 -27.299 1.00 90.56 225 VAL A O 1
ATOM 1820 N N . ASP A 1 226 ? 12.095 -5.602 -27.129 1.00 91.38 226 ASP A N 1
ATOM 1821 C CA . ASP A 1 226 ? 11.189 -6.688 -27.499 1.00 91.38 226 ASP A CA 1
ATOM 1822 C C . ASP A 1 226 ? 10.409 -7.220 -26.282 1.00 91.38 226 ASP A C 1
ATOM 1824 O O . ASP A 1 226 ? 10.937 -7.947 -25.436 1.00 91.38 226 ASP A O 1
ATOM 1828 N N . PHE A 1 227 ? 9.116 -6.893 -26.218 1.00 91.75 227 PHE A N 1
ATOM 1829 C CA . PHE A 1 227 ? 8.202 -7.378 -25.181 1.00 91.75 227 PHE A CA 1
ATOM 1830 C C . PHE A 1 227 ? 7.400 -8.631 -25.577 1.00 91.75 227 PHE A C 1
ATOM 1832 O O . PHE A 1 227 ? 6.510 -9.052 -24.830 1.00 91.75 227 PHE A O 1
ATOM 1839 N N . THR A 1 228 ? 7.680 -9.263 -26.724 1.00 89.25 228 THR A N 1
ATOM 1840 C CA . THR A 1 228 ? 6.926 -10.442 -27.202 1.00 89.25 228 THR A CA 1
ATOM 1841 C C . THR A 1 228 ? 6.891 -11.580 -26.184 1.00 89.25 228 THR A C 1
ATOM 1843 O O . THR A 1 228 ? 5.871 -12.256 -26.055 1.00 89.25 228 THR A O 1
ATOM 1846 N N . LEU A 1 229 ? 7.956 -11.733 -25.396 1.00 88.12 229 LEU A N 1
ATOM 1847 C CA . LEU A 1 229 ? 8.081 -12.743 -24.343 1.00 88.12 229 LEU A CA 1
ATOM 1848 C C . LEU A 1 229 ? 7.059 -12.604 -23.199 1.00 88.12 229 LEU A C 1
ATOM 1850 O O . LEU A 1 229 ? 6.824 -13.570 -22.474 1.00 88.12 229 LEU A O 1
ATOM 1854 N N . LEU A 1 230 ? 6.469 -11.419 -23.012 1.00 88.75 230 LEU A N 1
ATOM 1855 C CA . LEU A 1 230 ? 5.459 -11.170 -21.981 1.00 88.75 230 LEU A CA 1
ATOM 1856 C C . LEU A 1 230 ? 4.040 -11.431 -22.485 1.00 88.75 230 LEU A C 1
ATOM 1858 O O . LEU A 1 230 ? 3.140 -11.657 -21.674 1.00 88.75 230 LEU A O 1
ATOM 1862 N N . ARG A 1 231 ? 3.826 -11.422 -23.806 1.00 89.56 231 ARG A N 1
ATOM 1863 C CA . ARG A 1 231 ? 2.495 -11.578 -24.398 1.00 89.56 231 ARG A CA 1
ATOM 1864 C C . ARG A 1 231 ? 1.909 -12.960 -24.071 1.00 89.56 231 ARG A C 1
ATOM 1866 O O . ARG A 1 231 ? 2.662 -13.926 -23.927 1.00 89.56 231 ARG A O 1
ATOM 1873 N N . PRO A 1 232 ? 0.575 -13.074 -23.939 1.00 82.31 232 PRO A N 1
ATOM 1874 C CA . PRO A 1 232 ? -0.076 -14.371 -23.825 1.00 82.31 232 PRO A CA 1
ATOM 1875 C C . PRO A 1 232 ? 0.356 -15.275 -24.978 1.00 82.31 232 PRO A C 1
ATOM 1877 O O . PRO A 1 232 ? 0.305 -14.873 -26.145 1.00 82.31 232 PRO A O 1
ATOM 1880 N N . SER A 1 233 ? 0.756 -16.506 -24.657 1.00 72.69 233 SER A N 1
ATOM 1881 C CA . SER A 1 233 ? 0.873 -17.540 -25.682 1.00 72.69 233 SER A CA 1
ATOM 1882 C C . SER A 1 233 ? -0.503 -17.690 -26.316 1.00 72.69 233 SER A C 1
ATOM 1884 O O . SER A 1 233 ? -1.490 -17.840 -25.592 1.00 72.69 233 SER A O 1
ATOM 1886 N N . LYS A 1 234 ? -0.593 -17.619 -27.649 1.00 57.28 234 LYS A N 1
ATOM 1887 C CA . LYS A 1 234 ? -1.826 -18.000 -28.340 1.00 57.28 234 LYS A CA 1
ATOM 1888 C C . LYS A 1 234 ? -2.097 -19.451 -27.958 1.00 57.28 234 LYS A C 1
ATOM 1890 O O . LYS A 1 234 ? -1.414 -20.346 -28.447 1.00 57.28 234 LYS A O 1
ATOM 1895 N N . ALA A 1 235 ? -3.036 -19.665 -27.042 1.00 45.28 235 ALA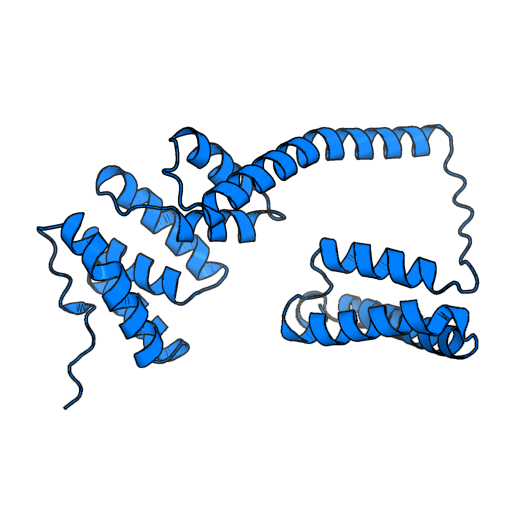 A N 1
ATOM 1896 C CA . ALA A 1 235 ? -3.576 -20.985 -26.800 1.00 45.28 235 ALA A CA 1
ATOM 1897 C C . ALA A 1 235 ? -4.155 -21.464 -28.137 1.00 45.28 235 ALA A C 1
ATOM 1899 O O . ALA A 1 235 ? -5.026 -20.799 -28.705 1.00 45.28 235 ALA A O 1
ATOM 1900 N N . GLY A 1 236 ? -3.566 -22.531 -28.677 1.00 38.69 236 GLY A N 1
ATOM 1901 C CA . GLY A 1 236 ? -4.231 -23.370 -29.667 1.00 38.69 236 GLY A CA 1
ATOM 1902 C C . GLY A 1 236 ? -5.371 -24.132 -29.016 1.00 38.69 236 GLY A C 1
ATOM 1903 O O . GLY A 1 236 ? -5.274 -24.388 -27.792 1.00 38.69 236 GLY A O 1
#

Foldseek 3Di:
DCVPVPPVVVVVVVVVVVLLVVLLVLLVVDPVLVVLNVVLVVLVVVCVPPNPCPLVVNVVVNVVSSVVSDDPDPPPPPPCDPVNVVVVVVVVVVVCVVVVVLVVVLVVLVVCLVVLDQDDPVVVVSLVVLCVDPSRNVVSVVSVLRNDQDAPVCLVVLLVSLVVVCVVPNDLLSLLVNLLSCQLVVVNVVSLVSLVVSCVVVNVVVNLVSNVVCVVRSCVRRVPTDPVSNHDDPDD

Sequence (236 aa):
MAAELGLVGLVWLMAFLALCAKGVWEGLADIRRVLPVSVLLVFFVYSQFEFPYWIMHFLVLNLLLTGAVGGKHFSFEVKLGKFFSAILVFLFLSVSAIYVPLAERFYWSFKQYLQRAPVEVGEYSFMNSMIADPLLEPYGYLIYVANFQVSPKSLEREITVLRRFRDYRPYAPVLVRLAILEVAAGNTENGRRVINDARIFYGSASIDTHVLSQLEEAERAFPDVDFTLLRPSKAG

Secondary structure (DSSP, 8-state):
-HHHHHHHHHHHHHHHHHHHHHHHHHHHTSGGGHHHHHHHHHHHHHHHHTS-TTSHHHHHHHHHHHHHH--S---------HHHHHHHHHHHHHHHHHHHHHHHHHHHHHHHHHHTPPPPTTHHHHHHHHHHSTTTHHHHHHHHHHHPPP-TTTHHHHHHHHHHHHHH---HHHHHHHHHHHHHTT-HHHHHHHHHHHHHHH-HHHHHHHHHHHHHHHHHH-TT---GGGSPP---